Protein 5CYX (pdb70)

Sequence (318 aa):
NSPPSFGVNMTLVTLPEDLPVGAVAFWLVATLTYGISGPNASYFSVNANTGEVKLASPLDFETVPFFKITISTSDGLNIRTAEMQVIVEDRNDNIPVFLNTEFSTSINETLPVGSVVFSVLAEDKDTGTAGLVQYFIEKVIPSTANSNNLFRILEENGSIVLNDTLSYNNKSAFFYQLELKACDSGGILDNKPKTQCSQPVFVSISVIDEPDLDPRFIREFYSASVAEDATLGTSVLTVEAVDSDKGINDIVTYSVSNSTRPGWFDIREDGVIFVNGSLDREQLLLENEEVQIQVTATEKNLNIYGQEAKASMWVTIRVT

Structure (mmCIF, N/CA/C/O backbone):
data_5CYX
#
_entry.id   5CYX
#
_cell.length_a   74.767
_cell.length_b   74.767
_cell.length_c   140.620
_cell.angle_alpha   90.00
_cell.angle_beta   90.00
_cell.angle_gamma   120.00
#
_symmetry.space_group_name_H-M   'P 3 2 1'
#
loop_
_entity.id
_entity.type
_entity.pdbx_description
1 polymer 'Protein Cdhr2'
2 non-polymer 'CALCIUM ION'
3 non-polymer 'CHLORIDE ION'
4 water water
#
loop_
_atom_site.group_PDB
_atom_site.id
_atom_site.type_symbol
_atom_site.label_atom_id
_atom_site.label_alt_id
_atom_site.label_comp_id
_atom_site.label_asym_id
_atom_site.label_entity_id
_atom_site.label_seq_id
_atom_site.pdbx_PDB_ins_code
_atom_site.Cartn_x
_atom_site.Cartn_y
_atom_site.Cartn_z
_atom_site.occupancy
_atom_site.B_iso_or_equiv
_atom_site.auth_seq_id
_atom_site.auth_comp_id
_atom_site.auth_asym_id
_atom_site.auth_atom_id
_atom_site.pdbx_PDB_model_num
ATOM 1 N N . ASN A 1 2 ? -16.962 77.321 343.271 1.00 93.11 1 ASN A N 1
ATOM 2 C CA . ASN A 1 2 ? -17.361 78.510 344.094 1.00 94.63 1 ASN A CA 1
ATOM 3 C C . ASN A 1 2 ? -16.273 78.963 345.094 1.00 90.84 1 ASN A C 1
ATOM 4 O O . ASN A 1 2 ? -16.064 80.166 345.292 1.00 94.23 1 ASN A O 1
ATOM 9 N N . SER A 1 3 ? -15.585 77.989 345.684 1.00 88.17 2 SER A N 1
ATOM 10 C CA . SER A 1 3 ? -14.461 78.208 346.597 1.00 86.24 2 SER A CA 1
ATOM 11 C C . SER A 1 3 ? -13.133 78.482 345.828 1.00 82.20 2 SER A C 1
ATOM 12 O O . SER A 1 3 ? -12.800 77.750 344.886 1.00 79.68 2 SER A O 1
ATOM 15 N N . PRO A 1 4 ? -12.370 79.519 346.229 1.00 76.07 3 PRO A N 1
ATOM 16 C CA . PRO A 1 4 ? -11.241 79.905 345.377 1.00 76.12 3 PRO A CA 1
ATOM 17 C C . PRO A 1 4 ? -10.039 78.958 345.468 1.00 74.63 3 PRO A C 1
ATOM 18 O O . PRO A 1 4 ? -9.821 78.368 346.515 1.00 72.20 3 PRO A O 1
ATOM 22 N N . PRO A 1 5 ? -9.226 78.866 344.392 1.00 73.37 4 PRO A N 1
ATOM 23 C CA . PRO A 1 5 ? -8.036 78.015 344.410 1.00 71.10 4 PRO A CA 1
ATOM 24 C C . PRO A 1 5 ? -7.130 78.337 345.589 1.00 67.74 4 PRO A C 1
ATOM 25 O O . PRO A 1 5 ? -7.067 79.479 346.001 1.00 65.62 4 PRO A O 1
ATOM 29 N N . SER A 1 6 ? -6.418 77.326 346.083 1.00 64.98 5 SER A N 1
ATOM 30 C CA . SER A 1 6 ? -5.619 77.424 347.278 1.00 63.18 5 SER A CA 1
ATOM 31 C C . SER A 1 6 ? -4.161 77.765 346.961 1.00 63.26 5 SER A C 1
ATOM 32 O O . SER A 1 6 ? -3.310 77.729 347.838 1.00 64.86 5 SER A O 1
ATOM 35 N N . PHE A 1 7 ? -3.877 78.091 345.708 1.00 61.56 6 PHE A N 1
ATOM 36 C CA . PHE A 1 7 ? -2.549 78.455 345.265 1.00 60.90 6 PHE A CA 1
ATOM 37 C C . PHE A 1 7 ? -2.735 79.497 344.185 1.00 60.10 6 PHE A C 1
ATOM 38 O O . PHE A 1 7 ? -3.791 79.561 343.551 1.00 59.14 6 PHE A O 1
ATOM 46 N N . GLY A 1 8 ? -1.670 80.233 343.947 1.00 58.76 7 GLY A N 1
ATOM 47 C CA . GLY A 1 8 ? -1.442 80.985 342.709 1.00 58.85 7 GLY A CA 1
ATOM 48 C C . GLY A 1 8 ? -0.218 80.412 341.977 1.00 59.03 7 GLY A C 1
ATOM 49 O O . GLY A 1 8 ? 0.421 79.452 342.430 1.00 61.38 7 GLY A O 1
ATOM 50 N N . VAL A 1 9 ? 0.092 81.016 340.850 1.00 56.33 8 VAL A N 1
ATOM 51 C CA . VAL A 1 9 ? 1.020 80.514 339.885 1.00 56.92 8 VAL A CA 1
ATOM 52 C C . VAL A 1 9 ? 1.942 81.707 339.580 1.00 59.36 8 VAL A C 1
ATOM 53 O O . VAL A 1 9 ? 1.455 82.748 339.266 1.00 56.61 8 VAL A O 1
ATOM 57 N N . ASN A 1 10 ? 3.255 81.536 339.709 1.00 61.32 9 ASN A N 1
ATOM 58 C CA . ASN A 1 10 ? 4.226 82.547 339.363 1.00 63.53 9 ASN A CA 1
ATOM 59 C C . ASN A 1 10 ? 5.062 82.040 338.181 1.00 63.67 9 ASN A C 1
ATOM 60 O O . ASN A 1 10 ? 5.790 81.044 338.297 1.00 61.94 9 ASN A O 1
ATOM 65 N N . MET A 1 11 ? 4.963 82.720 337.050 1.00 64.02 10 MET A N 1
ATOM 66 C CA . MET A 1 11 ? 5.797 82.424 335.883 1.00 65.57 10 MET A CA 1
ATOM 67 C C . MET A 1 11 ? 7.183 82.959 336.150 1.00 65.66 10 MET A C 1
ATOM 68 O O . MET A 1 11 ? 7.351 83.905 336.949 1.00 65.39 10 MET A O 1
ATOM 73 N N . THR A 1 12 ? 8.159 82.399 335.440 1.00 64.06 11 THR A N 1
ATOM 74 C CA . THR A 1 12 ? 9.549 82.909 335.505 1.00 65.06 11 THR A CA 1
ATOM 75 C C . THR A 1 12 ? 9.803 84.115 334.588 1.00 61.79 11 THR A C 1
ATOM 76 O O . THR A 1 12 ? 10.912 84.623 334.530 1.00 59.82 11 THR A O 1
ATOM 80 N N . LEU A 1 13 ? 8.798 84.533 333.826 1.00 60.50 12 LEU A N 1
ATOM 81 C CA . LEU A 1 13 ? 8.961 85.578 332.838 1.00 60.45 12 LEU A CA 1
ATOM 82 C C . LEU A 1 13 ? 7.855 86.588 332.921 1.00 58.15 12 LEU A C 1
ATOM 83 O O . LEU A 1 13 ? 6.808 86.331 333.498 1.00 56.91 12 LEU A O 1
ATOM 88 N N . VAL A 1 14 ? 8.126 87.758 332.352 1.00 57.32 13 VAL A N 1
ATOM 89 C CA . VAL A 1 14 ? 7.119 88.777 332.167 1.00 55.64 13 VAL A CA 1
ATOM 90 C C . VAL A 1 14 ? 7.106 89.240 330.687 1.00 54.06 13 VAL A C 1
ATOM 91 O O . VAL A 1 14 ? 8.169 89.439 330.069 1.00 54.08 13 VAL A O 1
ATOM 95 N N . THR A 1 15 ? 5.921 89.424 330.130 1.00 50.64 14 THR A N 1
ATOM 96 C CA . THR A 1 15 ? 5.758 89.736 328.726 1.00 50.01 14 THR A CA 1
ATOM 97 C C . THR A 1 15 ? 5.268 91.162 328.602 1.00 49.94 14 THR A C 1
ATOM 98 O O . THR A 1 15 ? 4.210 91.475 329.147 1.00 49.99 14 THR A O 1
ATOM 102 N N . LEU A 1 16 ? 6.021 92.024 327.913 1.00 49.07 15 LEU A N 1
ATOM 103 C CA . LEU A 1 16 ? 5.599 93.413 327.663 1.00 48.56 15 LEU A CA 1
ATOM 104 C C . LEU A 1 16 ? 5.432 93.703 326.165 1.00 47.88 15 LEU A C 1
ATOM 105 O O . LEU A 1 16 ? 6.260 93.300 325.387 1.00 49.42 15 LEU A O 1
ATOM 110 N N . PRO A 1 17 ? 4.392 94.436 325.763 1.00 46.90 16 PRO A N 1
ATOM 111 C CA . PRO A 1 17 ? 4.406 94.922 324.388 1.00 46.70 16 PRO A CA 1
ATOM 112 C C . PRO A 1 17 ? 5.477 96.052 324.152 1.00 47.39 16 PRO A C 1
ATOM 113 O O . PRO A 1 17 ? 5.667 96.925 325.017 1.00 46.68 16 PRO A O 1
ATOM 117 N N . GLU A 1 18 ? 6.119 96.003 322.981 1.00 46.86 17 GLU A N 1
ATOM 118 C CA . GLU A 1 18 ? 7.176 96.919 322.609 1.00 46.99 17 GLU A CA 1
ATOM 119 C C . GLU A 1 18 ? 6.697 98.381 322.502 1.00 47.90 17 GLU A C 1
ATOM 120 O O . GLU A 1 18 ? 7.474 99.251 322.589 1.00 48.39 17 GLU A O 1
ATOM 126 N N . ASP A 1 19 ? 5.395 98.624 322.361 1.00 49.29 18 ASP A N 1
ATOM 127 C CA . ASP A 1 19 ? 4.850 100.010 322.363 1.00 49.77 18 ASP A CA 1
ATOM 128 C C . ASP A 1 19 ? 4.495 100.512 323.761 1.00 50.08 18 ASP A C 1
ATOM 129 O O . ASP A 1 19 ? 3.853 101.559 323.875 1.00 51.98 18 ASP A O 1
ATOM 134 N N . LEU A 1 20 ? 4.914 99.804 324.819 1.00 49.92 19 LEU A N 1
ATOM 135 C CA . LEU A 1 20 ? 4.771 100.290 326.187 1.00 50.73 19 LEU A CA 1
ATOM 136 C C . LEU A 1 20 ? 5.562 101.576 326.313 1.00 51.30 19 LEU A C 1
ATOM 137 O O . LEU A 1 20 ? 6.751 101.587 326.043 1.00 52.34 19 LEU A O 1
ATOM 142 N N . PRO A 1 21 ? 4.889 102.673 326.656 1.00 52.01 20 PRO A N 1
ATOM 143 C CA . PRO A 1 21 ? 5.583 103.970 326.746 1.00 52.52 20 PRO A CA 1
ATOM 144 C C . PRO A 1 21 ? 6.511 104.083 327.944 1.00 52.30 20 PRO A C 1
ATOM 145 O O . PRO A 1 21 ? 6.216 103.576 329.039 1.00 51.55 20 PRO A O 1
ATOM 149 N N . VAL A 1 22 ? 7.602 104.789 327.760 1.00 52.28 21 VAL A N 1
ATOM 150 C CA . VAL A 1 22 ? 8.482 105.043 328.862 1.00 53.80 21 VAL A CA 1
ATOM 151 C C . VAL A 1 22 ? 7.714 105.796 329.934 1.00 54.29 21 VAL A C 1
ATOM 152 O O . VAL A 1 22 ? 7.005 106.734 329.633 1.00 56.36 21 VAL A O 1
ATOM 156 N N . GLY A 1 23 ? 7.840 105.372 331.181 1.00 54.84 22 GLY A N 1
ATOM 157 C CA . GLY A 1 23 ? 7.145 106.033 332.285 1.00 54.28 22 GLY A CA 1
ATOM 158 C C . GLY A 1 23 ? 5.814 105.412 332.645 1.00 53.83 22 GLY A C 1
ATOM 159 O O . GLY A 1 23 ? 5.277 105.716 333.696 1.00 52.65 22 GLY A O 1
ATOM 160 N N . ALA A 1 24 ? 5.269 104.533 331.800 1.00 53.83 23 ALA A N 1
ATOM 161 C CA . ALA A 1 24 ? 4.090 103.757 332.191 1.00 53.77 23 ALA A CA 1
ATOM 162 C C . ALA A 1 24 ? 4.522 102.731 333.200 1.00 55.07 23 ALA A C 1
ATOM 163 O O . ALA A 1 24 ? 5.666 102.277 333.175 1.00 55.15 23 ALA A O 1
ATOM 165 N N . VAL A 1 25 ? 3.579 102.287 334.025 1.00 55.28 24 VAL A N 1
ATOM 166 C CA . VAL A 1 25 ? 3.836 101.206 334.960 1.00 55.00 24 VAL A CA 1
ATOM 167 C C . VAL A 1 25 ? 3.907 99.873 334.199 1.00 54.50 24 VAL A C 1
ATOM 168 O O . VAL A 1 25 ? 2.931 99.455 333.578 1.00 55.15 24 VAL A O 1
ATOM 172 N N . ALA A 1 26 ? 5.043 99.182 334.268 1.00 51.96 25 ALA A N 1
ATOM 173 C CA . ALA A 1 26 ? 5.160 97.911 333.606 1.00 50.32 25 ALA A CA 1
ATOM 174 C C . ALA A 1 26 ? 4.532 96.815 334.478 1.00 50.41 25 ALA A C 1
ATOM 175 O O . ALA A 1 26 ? 3.918 95.885 333.965 1.00 51.08 25 ALA A O 1
ATOM 177 N N . PHE A 1 27 ? 4.737 96.925 335.785 1.00 49.61 26 PHE A N 1
ATOM 178 C CA . PHE A 1 27 ? 4.222 95.992 336.742 1.00 49.73 26 PHE A CA 1
ATOM 179 C C . PHE A 1 27 ? 4.614 96.386 338.163 1.00 50.00 26 PHE A C 1
ATOM 180 O O . PHE A 1 27 ? 5.444 97.321 338.372 1.00 47.96 26 PHE A O 1
ATOM 188 N N . TRP A 1 28 ? 4.023 95.649 339.105 1.00 49.88 27 TRP A N 1
ATOM 189 C CA . TRP A 1 28 ? 4.250 95.742 340.541 1.00 52.10 27 TRP A CA 1
ATOM 190 C C . TRP A 1 28 ? 4.923 94.486 341.024 1.00 53.33 27 TRP A C 1
ATOM 191 O O . TRP A 1 28 ? 4.444 93.374 340.720 1.00 53.40 27 TRP A O 1
ATOM 202 N N . LEU A 1 29 ? 5.989 94.647 341.802 1.00 54.68 28 LEU A N 1
ATOM 203 C CA . LEU A 1 29 ? 6.585 93.543 342.539 1.00 55.80 28 LEU A CA 1
ATOM 204 C C . LEU A 1 29 ? 5.888 93.478 343.890 1.00 57.72 28 LEU A C 1
ATOM 205 O O . LEU A 1 29 ? 5.741 94.508 344.549 1.00 56.72 28 LEU A O 1
ATOM 210 N N . VAL A 1 30 ? 5.453 92.271 344.279 1.00 59.61 29 VAL A N 1
ATOM 211 C CA . VAL A 1 30 ? 4.741 92.014 345.528 1.00 63.34 29 VAL A CA 1
ATOM 212 C C . VAL A 1 30 ? 5.377 90.760 346.180 1.00 65.90 29 VAL A C 1
ATOM 213 O O . VAL A 1 30 ? 5.791 89.886 345.464 1.00 64.62 29 VAL A O 1
ATOM 217 N N . ALA A 1 31 ? 5.489 90.691 347.510 1.00 72.06 30 ALA A N 1
ATOM 218 C CA . ALA A 1 31 ? 5.814 89.408 348.247 1.00 79.74 30 ALA A CA 1
ATOM 219 C C . ALA A 1 31 ? 4.480 88.728 348.586 1.00 80.55 30 ALA A C 1
ATOM 220 O O . ALA A 1 31 ? 3.541 89.467 348.734 1.00 81.87 30 ALA A O 1
ATOM 222 N N . THR A 1 32 ? 4.267 87.412 348.774 1.00 90.80 31 THR A N 1
ATOM 223 C CA . THR A 1 32 ? 5.118 86.309 349.294 1.00 90.51 31 THR A CA 1
ATOM 224 C C . THR A 1 32 ? 5.946 86.628 350.546 1.00 90.89 31 THR A C 1
ATOM 225 O O . THR A 1 32 ? 5.443 86.519 351.672 1.00 90.52 31 THR A O 1
ATOM 229 N N . LEU A 1 39 ? 9.287 95.186 353.461 1.00 85.18 38 LEU A N 1
ATOM 230 C CA . LEU A 1 39 ? 10.592 95.068 352.840 1.00 82.46 38 LEU A CA 1
ATOM 231 C C . LEU A 1 39 ? 10.773 95.889 351.549 1.00 80.19 38 LEU A C 1
ATOM 232 O O . LEU A 1 39 ? 9.812 96.428 351.016 1.00 82.19 38 LEU A O 1
ATOM 237 N N . THR A 1 40 ? 12.012 95.983 351.060 1.00 74.89 39 THR A N 1
ATOM 238 C CA . THR A 1 40 ? 12.315 96.772 349.874 1.00 70.26 39 THR A CA 1
ATOM 239 C C . THR A 1 40 ? 12.735 95.941 348.651 1.00 67.28 39 THR A C 1
ATOM 240 O O . THR A 1 40 ? 13.366 94.893 348.779 1.00 65.42 39 THR A O 1
ATOM 244 N N . TYR A 1 41 ? 12.419 96.467 347.473 1.00 65.71 40 TYR A N 1
ATOM 245 C CA . TYR A 1 41 ? 12.675 95.814 346.183 1.00 65.27 40 TYR A CA 1
ATOM 246 C C . TYR A 1 41 ? 13.709 96.568 345.371 1.00 63.20 40 TYR A C 1
ATOM 247 O O . TYR A 1 41 ? 13.831 97.774 345.505 1.00 62.15 40 TYR A O 1
ATOM 256 N N . GLY A 1 42 ? 14.400 95.853 344.489 1.00 61.44 41 GLY A N 1
ATOM 257 C CA . GLY A 1 42 ? 15.316 96.477 343.528 1.00 61.36 41 GLY A CA 1
ATOM 258 C C . GLY A 1 42 ? 15.418 95.680 342.244 1.00 60.85 41 GLY A C 1
ATOM 259 O O . GLY A 1 42 ? 14.986 94.523 342.179 1.00 57.87 41 GLY A O 1
ATOM 260 N N . ILE A 1 43 ? 15.954 96.321 341.215 1.00 61.21 42 ILE A N 1
ATOM 261 C CA . ILE A 1 43 ? 16.283 95.660 339.959 1.00 63.04 42 ILE A CA 1
ATOM 262 C C . ILE A 1 43 ? 17.749 95.950 339.663 1.00 63.74 42 ILE A C 1
ATOM 263 O O . ILE A 1 43 ? 18.183 97.084 339.792 1.00 62.82 42 ILE A O 1
ATOM 268 N N . SER A 1 44 ? 18.503 94.907 339.322 1.00 63.61 43 SER A N 1
ATOM 269 C CA . SER A 1 44 ? 19.956 95.014 339.074 1.00 64.72 43 SER A CA 1
ATOM 270 C C . SER A 1 44 ? 20.376 94.153 337.878 1.00 63.96 43 SER A C 1
ATOM 271 O O . SER A 1 44 ? 19.564 93.391 337.304 1.00 61.67 43 SER A O 1
ATOM 274 N N . GLY A 1 45 ? 21.649 94.294 337.508 1.00 62.74 44 GLY A N 1
ATOM 275 C CA . GLY A 1 45 ? 22.247 93.516 336.418 1.00 61.70 44 GLY A CA 1
ATOM 276 C C . GLY A 1 45 ? 22.351 94.395 335.200 1.00 62.10 44 GLY A C 1
ATOM 277 O O . GLY A 1 45 ? 21.953 95.563 335.241 1.00 61.11 44 GLY A O 1
ATOM 278 N N . PRO A 1 46 ? 22.878 93.847 334.099 1.00 63.24 45 PRO A N 1
ATOM 279 C CA . PRO A 1 46 ? 23.221 94.686 332.941 1.00 64.51 45 PRO A CA 1
ATOM 280 C C . PRO A 1 46 ? 22.021 95.396 332.278 1.00 63.96 45 PRO A C 1
ATOM 281 O O . PRO A 1 46 ? 22.196 96.468 331.708 1.00 62.96 45 PRO A O 1
ATOM 285 N N . ASN A 1 47 ? 20.821 94.820 332.385 1.00 62.00 46 ASN A N 1
ATOM 286 C CA . ASN A 1 47 ? 19.614 95.456 331.848 1.00 60.68 46 ASN A CA 1
ATOM 287 C C . ASN A 1 47 ? 18.788 96.268 332.845 1.00 60.08 46 ASN A C 1
ATOM 288 O O . ASN A 1 47 ? 17.639 96.598 332.559 1.00 59.10 46 ASN A O 1
ATOM 293 N N . ALA A 1 48 ? 19.357 96.598 334.006 1.00 60.94 47 ALA A N 1
ATOM 294 C CA . ALA A 1 48 ? 18.655 97.395 335.038 1.00 61.72 47 ALA A CA 1
ATOM 295 C C . ALA A 1 48 ? 18.051 98.690 334.536 1.00 60.87 47 ALA A C 1
ATOM 296 O O . ALA A 1 48 ? 17.033 99.119 335.063 1.00 64.28 47 ALA A O 1
ATOM 298 N N . SER A 1 49 ? 18.641 99.301 333.522 1.00 58.67 48 SER A N 1
ATOM 299 C CA . SER A 1 49 ? 18.219 100.643 333.084 1.00 58.49 48 SER A CA 1
ATOM 300 C C . SER A 1 49 ? 16.923 100.652 332.278 1.00 57.13 48 SER A C 1
ATOM 301 O O . SER A 1 49 ? 16.393 101.698 331.986 1.00 57.20 48 SER A O 1
ATOM 304 N N . TYR A 1 50 ? 16.416 99.485 331.900 1.00 55.70 49 TYR A N 1
ATOM 305 C CA . TYR A 1 50 ? 15.103 99.405 331.318 1.00 54.39 49 TYR A CA 1
ATOM 306 C C . TYR A 1 50 ? 13.999 99.731 332.309 1.00 53.95 49 TYR A C 1
ATOM 307 O O . TYR A 1 50 ? 12.879 100.052 331.884 1.00 52.49 49 TYR A O 1
ATOM 316 N N . PHE A 1 51 ? 14.271 99.606 333.609 1.00 53.94 50 PHE A N 1
ATOM 317 C CA . PHE A 1 51 ? 13.246 99.862 334.612 1.00 53.25 50 PHE A CA 1
ATOM 318 C C . PHE A 1 51 ? 13.669 100.809 335.707 1.00 55.42 50 PHE A C 1
ATOM 319 O O . PHE A 1 51 ? 14.848 101.008 335.946 1.00 55.16 50 PHE A O 1
ATOM 327 N N . SER A 1 52 ? 12.662 101.408 336.327 1.00 56.23 51 SER A N 1
ATOM 328 C CA . SER A 1 52 ? 12.802 102.293 337.460 1.00 57.67 51 SER A CA 1
ATOM 329 C C . SER A 1 52 ? 11.891 101.714 338.518 1.00 58.06 51 SER A C 1
ATOM 330 O O . SER A 1 52 ? 10.686 101.633 338.297 1.00 56.25 51 SER A O 1
ATOM 333 N N . VAL A 1 53 ? 12.454 101.308 339.651 1.00 60.03 52 VAL A N 1
ATOM 334 C CA . VAL A 1 53 ? 11.674 100.635 340.725 1.00 61.43 52 VAL A CA 1
ATOM 335 C C . VAL A 1 53 ? 11.444 101.561 341.922 1.00 62.23 52 VAL A C 1
ATOM 336 O O . VAL A 1 53 ? 12.360 102.236 342.382 1.00 60.77 52 VAL A O 1
ATOM 340 N N . ASN A 1 54 ? 10.227 101.589 342.440 1.00 62.30 53 ASN A N 1
ATOM 341 C CA . ASN A 1 54 ? 10.002 102.227 343.725 1.00 63.42 53 ASN A CA 1
ATOM 342 C C . ASN A 1 54 ? 10.317 101.173 344.812 1.00 63.97 53 ASN A C 1
ATOM 343 O O . ASN A 1 54 ? 9.623 100.145 344.951 1.00 63.61 53 ASN A O 1
ATOM 348 N N . ALA A 1 55 ? 11.374 101.442 345.572 1.00 64.64 54 ALA A N 1
ATOM 349 C CA . ALA A 1 55 ? 11.945 100.459 346.489 1.00 65.00 54 ALA A CA 1
ATOM 350 C C . ALA A 1 55 ? 10.986 100.068 347.588 1.00 65.52 54 ALA A C 1
ATOM 351 O O . ALA A 1 55 ? 11.042 98.955 348.058 1.00 66.77 54 ALA A O 1
ATOM 353 N N . ASN A 1 56 ? 10.070 100.962 347.945 1.00 65.81 55 ASN A N 1
ATOM 354 C CA . ASN A 1 56 ? 9.148 100.733 349.039 1.00 65.98 55 ASN A CA 1
ATOM 355 C C . ASN A 1 56 ? 7.836 100.129 348.588 1.00 65.04 55 ASN A C 1
ATOM 356 O O . ASN A 1 56 ? 7.336 99.227 349.244 1.00 64.49 55 ASN A O 1
ATOM 361 N N . THR A 1 57 ? 7.292 100.614 347.474 1.00 63.01 56 THR A N 1
ATOM 362 C CA . THR A 1 57 ? 5.972 100.210 347.051 1.00 61.86 56 THR A CA 1
ATOM 363 C C . THR A 1 57 ? 5.965 99.067 346.052 1.00 59.43 56 THR A C 1
ATOM 364 O O . THR A 1 57 ? 4.922 98.457 345.858 1.00 59.84 56 THR A O 1
ATOM 368 N N . GLY A 1 58 ? 7.083 98.825 345.380 1.00 58.53 57 GLY A N 1
ATOM 369 C CA . GLY A 1 58 ? 7.192 97.760 344.370 1.00 57.38 57 GLY A CA 1
ATOM 370 C C . GLY A 1 58 ? 6.773 98.178 342.965 1.00 55.92 57 GLY A C 1
ATOM 371 O O . GLY A 1 58 ? 6.825 97.373 342.025 1.00 54.15 57 GLY A O 1
ATOM 372 N N . GLU A 1 59 ? 6.347 99.430 342.824 1.00 54.98 58 GLU A N 1
ATOM 373 C CA . GLU A 1 59 ? 5.960 99.988 341.540 1.00 55.15 58 GLU A CA 1
ATOM 374 C C . GLU A 1 59 ? 7.163 99.971 340.588 1.00 53.00 58 GLU A C 1
ATOM 375 O O . GLU A 1 59 ? 8.200 100.539 340.899 1.00 52.69 58 GLU A O 1
ATOM 381 N N . VAL A 1 60 ? 7.009 99.333 339.434 1.00 51.11 59 VAL A N 1
ATOM 382 C CA . 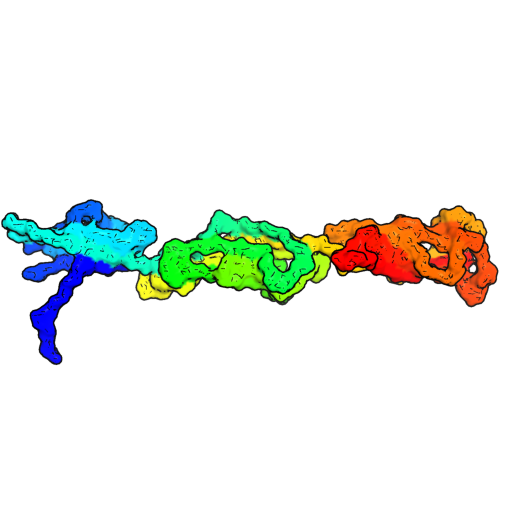VAL A 1 60 ? 8.039 99.311 338.412 1.00 50.74 59 VAL A CA 1
ATOM 383 C C . VAL A 1 60 ? 7.561 99.943 337.138 1.00 50.22 59 VAL A C 1
ATOM 384 O O . VAL A 1 60 ? 6.691 99.406 336.465 1.00 51.41 59 VAL A O 1
ATOM 388 N N . LYS A 1 61 ? 8.175 101.065 336.802 1.00 49.67 60 LYS A N 1
ATOM 389 C CA . LYS A 1 61 ? 7.945 101.764 335.542 1.00 49.68 60 LYS A CA 1
ATOM 390 C C . LYS A 1 61 ? 8.995 101.432 334.501 1.00 48.52 60 LYS A C 1
ATOM 391 O O . LYS A 1 61 ? 10.155 101.164 334.851 1.00 47.87 60 LYS A O 1
ATOM 397 N N . LEU A 1 62 ? 8.587 101.499 333.237 1.00 47.09 61 LEU A N 1
ATOM 398 C CA . L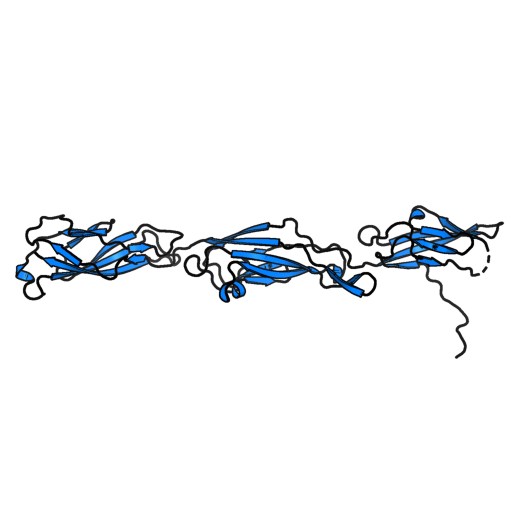EU A 1 62 ? 9.483 101.286 332.148 1.00 47.92 61 LEU A CA 1
ATOM 399 C C . LEU A 1 62 ? 10.378 102.542 332.066 1.00 48.56 61 LEU A C 1
ATOM 400 O O . LEU A 1 62 ? 9.849 103.635 332.041 1.00 49.43 61 LEU A O 1
ATOM 405 N N . ALA A 1 63 ? 11.697 102.389 332.027 1.00 49.38 62 ALA A N 1
ATOM 406 C CA . ALA A 1 63 ? 12.608 103.611 332.056 1.00 51.51 62 ALA A CA 1
ATOM 407 C C . ALA A 1 63 ? 13.387 103.863 330.765 1.00 53.03 62 ALA A C 1
ATOM 408 O O . ALA A 1 63 ? 14.147 104.839 330.649 1.00 53.52 62 ALA A O 1
ATOM 410 N N . SER A 1 64 ? 13.268 102.937 329.812 1.00 53.98 63 SER A N 1
ATOM 411 C CA . SER A 1 64 ? 13.909 103.103 328.535 1.00 54.11 63 SER A CA 1
ATOM 412 C C . SER A 1 64 ? 13.070 102.350 327.523 1.00 53.63 63 SER A C 1
ATOM 413 O O . SER A 1 64 ? 12.482 101.369 327.881 1.00 54.69 63 SER A O 1
ATOM 416 N N . PRO A 1 65 ? 13.012 102.828 326.262 1.00 53.69 64 PRO A N 1
ATOM 417 C CA . PRO A 1 65 ? 12.115 102.241 325.269 1.00 51.76 64 PRO A CA 1
ATOM 418 C C . PRO A 1 65 ? 12.457 100.786 324.912 1.00 51.46 64 PRO A C 1
ATOM 419 O O . PRO A 1 65 ? 13.608 100.438 324.798 1.00 49.79 64 PRO A O 1
ATOM 423 N N . LEU A 1 66 ? 11.417 99.970 324.794 1.00 49.05 65 LEU A N 1
ATOM 424 C CA . LEU A 1 66 ? 11.481 98.619 324.349 1.00 49.18 65 LEU A CA 1
ATOM 425 C C . LEU A 1 66 ? 11.442 98.618 322.844 1.00 49.60 65 LEU A C 1
ATOM 426 O O . LEU A 1 66 ? 10.805 99.491 322.247 1.00 49.87 65 LEU A O 1
ATOM 431 N N . ASP A 1 67 ? 12.058 97.614 322.226 1.00 48.92 66 ASP A N 1
ATOM 432 C CA . ASP A 1 67 ? 12.134 97.556 320.777 1.00 49.46 66 ASP A CA 1
ATOM 433 C C . ASP A 1 67 ? 12.392 96.128 320.355 1.00 49.00 66 ASP A C 1
ATOM 434 O O . ASP A 1 67 ? 13.508 95.621 320.461 1.00 48.66 66 ASP A O 1
ATOM 439 N N . PHE A 1 68 ? 11.335 95.474 319.901 1.00 49.73 67 PHE A N 1
ATOM 440 C CA . PHE A 1 68 ? 11.396 94.109 319.488 1.00 49.33 67 PHE A CA 1
ATOM 441 C C . PHE A 1 68 ? 12.422 93.900 318.393 1.00 49.80 67 PHE A C 1
ATOM 442 O O . PHE A 1 68 ? 13.122 92.895 318.393 1.00 49.62 67 PHE A O 1
ATOM 450 N N . GLU A 1 69 ? 12.512 94.856 317.473 1.00 50.24 68 GLU A N 1
ATOM 451 C CA . GLU A 1 69 ? 13.413 94.718 316.331 1.00 52.10 68 GLU A CA 1
ATOM 452 C C . GLU A 1 69 ? 14.905 94.597 316.717 1.00 53.40 68 GLU A C 1
ATOM 453 O O . GLU A 1 69 ? 15.666 93.958 315.971 1.00 54.53 68 GLU A O 1
ATOM 459 N N . THR A 1 70 ? 15.307 95.148 317.866 1.00 54.10 69 THR A N 1
ATOM 460 C CA . THR A 1 70 ? 16.712 95.019 318.355 1.00 56.16 69 THR A CA 1
ATOM 461 C C . THR A 1 70 ? 16.888 94.108 319.573 1.00 55.85 69 THR A C 1
ATOM 462 O O . THR A 1 70 ? 17.840 93.343 319.609 1.00 56.83 69 THR A O 1
ATOM 466 N N . VAL A 1 71 ? 16.012 94.206 320.573 1.00 53.83 70 VAL A N 1
ATOM 467 C CA . VAL A 1 71 ? 16.139 93.401 321.783 1.00 52.54 70 VAL A CA 1
ATOM 468 C C . VAL A 1 71 ? 14.801 92.686 322.062 1.00 52.02 70 VAL A C 1
ATOM 469 O O . VAL A 1 71 ? 13.947 93.166 322.805 1.00 51.20 70 VAL A O 1
ATOM 473 N N . PRO A 1 72 ? 14.618 91.529 321.438 1.00 51.26 71 PRO A N 1
ATOM 474 C CA . PRO A 1 72 ? 13.383 90.767 321.565 1.00 50.74 71 PRO A CA 1
ATOM 475 C C . PRO A 1 72 ? 13.088 90.161 322.964 1.00 50.16 71 PRO A C 1
ATOM 476 O O . PRO A 1 72 ? 11.898 89.955 323.313 1.00 47.94 71 PRO A O 1
ATOM 480 N N . PHE A 1 73 ? 14.145 89.886 323.731 1.00 49.99 72 PHE A N 1
ATOM 481 C CA . PHE A 1 73 ? 14.032 89.412 325.102 1.00 50.92 72 PHE A CA 1
ATOM 482 C C . PHE A 1 73 ? 15.277 89.805 325.853 1.00 51.31 72 PHE A C 1
ATOM 483 O O . PHE A 1 73 ? 16.301 90.083 325.241 1.00 52.17 72 PHE A O 1
ATOM 491 N N . PHE A 1 74 ? 15.203 89.853 327.171 1.00 50.85 73 PHE A N 1
ATOM 492 C CA . PHE A 1 74 ? 16.389 90.063 327.994 1.00 51.55 73 PHE A CA 1
ATOM 493 C C . PHE A 1 74 ? 16.088 89.670 329.439 1.00 52.19 73 PHE A C 1
ATOM 494 O O . PHE A 1 74 ? 14.933 89.534 329.805 1.00 53.30 73 PHE A O 1
ATOM 502 N N . LYS A 1 75 ? 17.124 89.435 330.229 1.00 53.18 74 LYS A N 1
ATOM 503 C CA . LYS A 1 75 ? 17.003 89.082 331.654 1.00 54.73 74 LYS A CA 1
ATOM 504 C C . LYS A 1 75 ? 17.183 90.281 332.591 1.00 53.44 74 LYS A C 1
ATOM 505 O O . LYS A 1 75 ? 18.004 91.198 332.337 1.00 49.74 74 LYS A O 1
ATOM 511 N N . ILE A 1 76 ? 16.509 90.196 333.727 1.00 52.59 75 ILE A N 1
ATOM 512 C CA . ILE A 1 76 ? 16.742 91.136 334.815 1.00 54.79 75 ILE A CA 1
ATOM 513 C C . ILE A 1 76 ? 16.930 90.371 336.109 1.00 55.46 75 ILE A C 1
ATOM 514 O O . ILE A 1 76 ? 16.498 89.253 336.229 1.00 56.64 75 ILE A O 1
ATOM 519 N N . THR A 1 77 ? 17.588 90.993 337.065 1.00 56.70 76 THR A N 1
ATOM 520 C CA . THR A 1 77 ? 17.683 90.455 338.406 1.00 58.42 76 THR A CA 1
ATOM 521 C C . THR A 1 77 ? 16.809 91.337 339.319 1.00 59.01 76 THR A C 1
ATOM 522 O O . THR A 1 77 ? 16.997 92.567 339.393 1.00 59.82 76 THR A O 1
ATOM 526 N N . ILE A 1 78 ? 15.865 90.700 339.981 1.00 58.42 77 ILE A N 1
ATOM 527 C CA . ILE A 1 78 ? 15.043 91.317 340.981 1.00 62.13 77 ILE A CA 1
ATOM 528 C C . ILE A 1 78 ? 15.534 90.899 342.362 1.00 63.02 77 ILE A C 1
ATOM 529 O O . ILE A 1 78 ? 15.873 89.739 342.587 1.00 63.22 77 ILE A O 1
ATOM 534 N N . SER A 1 79 ? 15.507 91.844 343.292 1.00 63.02 78 SER A N 1
ATOM 535 C CA . SER A 1 79 ? 15.980 91.636 344.654 1.00 63.70 78 SER A CA 1
ATOM 536 C C . SER A 1 79 ? 14.946 92.114 345.661 1.00 63.04 78 SER A C 1
ATOM 537 O O . SER A 1 79 ? 14.225 93.086 345.411 1.00 63.52 78 SER A O 1
ATOM 540 N 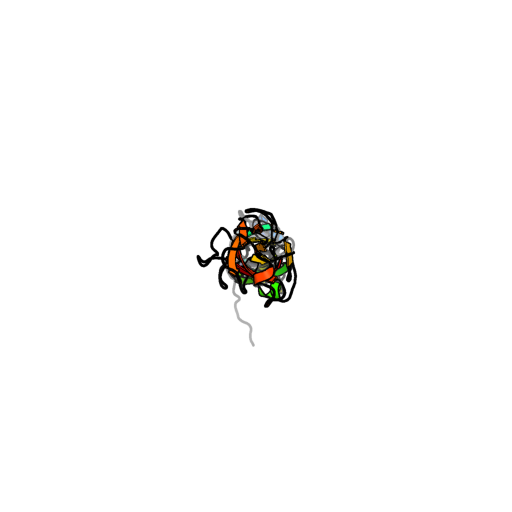N . THR A 1 80 ? 14.849 91.406 346.778 1.00 62.20 79 THR A N 1
ATOM 541 C CA . THR A 1 80 ? 14.053 91.832 347.935 1.00 62.37 79 THR A CA 1
ATOM 542 C C . THR A 1 80 ? 14.977 91.801 349.131 1.00 63.10 79 THR A C 1
ATOM 543 O O . THR A 1 80 ? 15.828 90.913 349.231 1.00 63.50 79 THR A O 1
ATOM 547 N N . SER A 1 81 ? 14.785 92.744 350.040 1.00 64.91 80 SER A N 1
ATOM 548 C CA . SER A 1 81 ? 15.585 92.845 351.247 1.00 66.09 80 SER A CA 1
ATOM 549 C C . SER A 1 81 ? 14.688 93.125 352.448 1.00 68.49 80 SER A C 1
ATOM 550 O O . SER A 1 81 ? 13.790 93.959 352.384 1.00 64.32 80 SER A O 1
ATOM 553 N N . ASP A 1 82 ? 14.987 92.430 353.544 1.00 73.99 81 ASP A N 1
ATOM 554 C CA . ASP A 1 82 ? 14.343 92.631 354.851 1.00 77.81 81 ASP A CA 1
ATOM 555 C C . ASP A 1 82 ? 15.244 93.405 355.823 1.00 79.53 81 ASP A C 1
ATOM 556 O O . ASP A 1 82 ? 14.957 93.426 357.016 1.00 82.04 81 ASP A O 1
ATOM 561 N N . GLY A 1 83 ? 16.335 94.008 355.332 1.00 80.17 82 GLY A N 1
ATOM 562 C CA . GLY A 1 83 ? 17.358 94.616 356.190 1.00 81.50 82 GLY A CA 1
ATOM 563 C C . GLY A 1 83 ? 18.534 93.686 356.472 1.00 83.82 82 GLY A C 1
ATOM 564 O O . GLY A 1 83 ? 19.684 94.094 356.418 1.00 84.94 82 GLY A O 1
ATOM 565 N N . LEU A 1 84 ? 18.235 92.419 356.733 1.00 87.16 83 LEU A N 1
ATOM 566 C CA . LEU A 1 84 ? 19.209 91.441 357.199 1.00 88.23 83 LEU A CA 1
ATOM 567 C C . LEU A 1 84 ? 19.842 90.729 355.990 1.00 86.81 83 LEU A C 1
ATOM 568 O O . LEU A 1 84 ? 21.065 90.727 355.842 1.00 85.47 83 LEU A O 1
ATOM 573 N N . ASN A 1 85 ? 18.993 90.161 355.123 1.00 84.90 84 ASN A N 1
ATOM 574 C CA . ASN A 1 85 ? 19.416 89.438 353.902 1.00 84.17 84 ASN A CA 1
ATOM 575 C C . ASN A 1 85 ? 18.710 89.901 352.621 1.00 81.08 84 ASN A C 1
ATOM 576 O O . ASN A 1 85 ? 17.526 90.257 352.651 1.00 80.42 84 ASN A O 1
ATOM 581 N N . ILE A 1 86 ? 19.451 89.881 351.511 1.00 78.76 85 ILE A N 1
ATOM 582 C CA . ILE A 1 86 ? 18.916 90.168 350.183 1.00 76.93 85 ILE A CA 1
ATOM 583 C C . ILE A 1 86 ? 18.766 88.853 349.413 1.00 77.13 85 ILE A C 1
ATOM 584 O O . ILE A 1 86 ? 19.740 88.155 349.172 1.00 75.11 85 ILE A O 1
ATOM 589 N N . ARG A 1 87 ? 17.534 88.531 349.034 1.00 78.82 86 ARG A N 1
ATOM 590 C CA . ARG A 1 87 ? 17.256 87.398 348.164 1.00 80.68 86 ARG A CA 1
ATOM 591 C C . ARG A 1 87 ? 16.992 87.908 346.753 1.00 79.32 86 ARG A C 1
ATOM 592 O O . ARG A 1 87 ? 16.252 88.869 346.569 1.00 80.26 86 ARG A O 1
ATOM 600 N N . THR A 1 88 ? 17.622 87.275 345.768 1.00 78.07 87 THR A N 1
ATOM 601 C CA . THR A 1 88 ? 17.442 87.621 344.361 1.00 75.98 87 THR A CA 1
ATOM 602 C C . THR A 1 88 ? 16.894 86.444 343.542 1.00 73.70 87 THR A C 1
ATOM 603 O O . THR A 1 88 ? 17.108 85.282 343.882 1.00 72.66 87 THR A O 1
ATOM 607 N N . ALA A 1 89 ? 16.191 86.770 342.463 1.00 69.86 88 ALA A N 1
ATOM 608 C CA . ALA A 1 89 ? 15.890 85.821 341.404 1.00 67.29 88 ALA A CA 1
ATOM 609 C C . ALA A 1 89 ? 15.998 86.521 340.046 1.00 65.35 88 ALA A C 1
ATOM 610 O O . ALA A 1 89 ? 15.796 87.743 339.930 1.00 62.64 88 ALA A O 1
ATOM 612 N N . GLU A 1 90 ? 16.341 85.750 339.026 1.00 64.68 89 GLU A N 1
ATOM 613 C CA . GLU A 1 90 ? 16.294 86.235 337.654 1.00 66.24 89 GLU A CA 1
ATOM 614 C C . GLU A 1 90 ? 14.892 86.090 337.093 1.00 64.46 89 GLU A C 1
ATOM 615 O O . GLU A 1 90 ? 14.146 85.197 337.477 1.00 60.97 89 GLU A O 1
ATOM 621 N N . MET A 1 91 ? 14.548 87.017 336.211 1.00 64.00 90 MET A N 1
ATOM 622 C CA . MET A 1 91 ? 13.248 87.083 335.564 1.00 62.63 90 MET A CA 1
ATOM 623 C C . MET A 1 91 ? 13.561 87.365 334.127 1.00 59.84 90 MET A C 1
ATOM 624 O O . MET A 1 91 ? 14.425 88.200 333.818 1.00 59.05 90 MET A O 1
ATOM 629 N N . GLN A 1 92 ? 12.885 86.686 333.236 1.00 56.53 91 GLN A N 1
ATOM 630 C CA . GLN A 1 92 ? 12.991 87.007 331.840 1.00 57.17 91 GLN A CA 1
ATOM 631 C C . GLN A 1 92 ? 11.876 87.975 331.363 1.00 54.43 91 GLN A C 1
ATOM 632 O O . GLN A 1 92 ? 10.721 87.831 331.739 1.00 53.12 91 GLN A O 1
ATOM 638 N N . VAL A 1 93 ? 12.268 88.921 330.507 1.00 52.49 92 VAL A N 1
ATOM 639 C CA . VAL A 1 93 ? 11.357 89.824 329.836 1.00 51.63 92 VAL A CA 1
ATOM 640 C C . VAL A 1 93 ? 11.223 89.404 328.360 1.00 51.45 92 VAL A C 1
ATOM 641 O O . VAL A 1 93 ? 12.197 89.446 327.631 1.00 49.50 92 VAL A O 1
ATOM 645 N N . ILE A 1 94 ? 10.030 88.915 327.962 1.00 51.26 93 ILE A N 1
ATOM 646 C CA . ILE A 1 94 ? 9.695 88.726 326.567 1.00 51.72 93 ILE A CA 1
ATOM 647 C C . ILE A 1 94 ? 9.119 90.060 326.052 1.00 51.52 93 ILE A C 1
ATOM 648 O O . ILE A 1 94 ? 8.136 90.571 326.604 1.00 52.15 93 ILE A O 1
ATOM 653 N N . VAL A 1 95 ? 9.732 90.641 325.024 1.00 50.87 94 VAL A N 1
ATOM 654 C CA . VAL A 1 95 ? 9.186 91.817 324.341 1.00 51.38 94 VAL A CA 1
ATOM 655 C C . VAL A 1 95 ? 8.348 91.340 323.169 1.00 52.14 94 VAL A C 1
ATOM 656 O O . VAL A 1 95 ? 8.831 90.590 322.336 1.00 53.06 94 VAL A O 1
ATOM 660 N N . GLU A 1 96 ? 7.072 91.710 323.127 1.00 52.34 95 GLU A N 1
ATOM 661 C CA . GLU A 1 96 ? 6.205 91.355 322.003 1.00 51.65 95 GLU A CA 1
ATOM 662 C C . GLU A 1 96 ? 6.254 92.375 320.857 1.00 49.74 95 GLU A C 1
ATOM 663 O O . GLU A 1 96 ? 6.185 93.616 321.069 1.00 49.47 95 GLU A O 1
ATOM 669 N N . ASP A 1 97 ? 6.278 91.836 319.648 1.00 47.60 96 ASP A N 1
ATOM 670 C CA . ASP A 1 97 ? 6.287 92.616 318.434 1.00 47.47 96 ASP A CA 1
ATOM 671 C C . ASP A 1 97 ? 4.966 93.390 318.313 1.00 46.05 96 ASP A C 1
ATOM 672 O O . ASP A 1 97 ? 3.875 92.841 318.623 1.00 42.89 96 ASP A O 1
ATOM 677 N N . ARG A 1 98 ? 5.079 94.659 317.906 1.00 45.08 97 ARG A N 1
ATOM 678 C CA . ARG A 1 98 ? 3.863 95.440 317.481 1.00 45.68 97 ARG A CA 1
ATOM 679 C C . ARG A 1 98 ? 4.148 96.105 316.108 1.00 44.81 97 ARG A C 1
ATOM 680 O O . ARG A 1 98 ? 5.351 96.246 315.675 1.00 42.92 97 ARG A O 1
ATOM 688 N N . ASN A 1 99 ? 3.087 96.463 315.390 1.00 42.78 98 ASN A N 1
ATOM 689 C CA . ASN A 1 99 ? 3.246 97.023 314.066 1.00 43.35 98 ASN A CA 1
ATOM 690 C C . ASN A 1 99 ? 3.658 98.512 314.102 1.00 44.75 98 ASN A C 1
ATOM 691 O O . ASN A 1 99 ? 2.818 99.411 313.837 1.00 45.14 98 ASN A O 1
ATOM 696 N N . ASP A 1 100 ? 4.938 98.745 314.418 1.00 45.06 99 ASP A N 1
ATOM 697 C CA . ASP A 1 100 ? 5.516 100.097 314.446 1.00 46.51 99 ASP A CA 1
ATOM 698 C C . ASP A 1 100 ? 6.476 100.306 313.287 1.00 47.18 99 ASP A C 1
ATOM 699 O O . ASP A 1 100 ? 7.126 101.322 313.264 1.00 46.20 99 ASP A O 1
ATOM 704 N N . ASN A 1 101 ? 6.648 99.350 312.353 1.00 49.52 100 ASN A N 1
ATOM 705 C CA . ASN A 1 101 ? 7.478 99.704 311.172 1.00 49.97 100 ASN A CA 1
ATOM 706 C C . ASN A 1 101 ? 6.661 99.758 309.892 1.00 49.04 100 ASN A C 1
ATOM 707 O O . ASN A 1 101 ? 5.621 99.091 309.813 1.00 45.26 100 ASN A O 1
ATOM 712 N N . ILE A 1 102 ? 7.111 100.617 308.951 1.00 49.10 101 ILE A N 1
ATOM 713 C CA . ILE A 1 102 ? 6.523 100.700 307.605 1.00 49.87 101 ILE A CA 1
ATOM 714 C C . ILE A 1 102 ? 7.327 99.953 306.508 1.00 49.96 101 ILE A C 1
ATOM 715 O O . ILE A 1 102 ? 8.556 99.748 306.638 1.00 51.71 101 ILE A O 1
ATOM 720 N N . PRO A 1 103 ? 6.644 99.586 305.411 1.00 48.95 102 PRO A N 1
ATOM 721 C CA . PRO A 1 103 ? 7.315 99.068 304.249 1.00 48.90 102 PRO A CA 1
ATOM 722 C C . PRO A 1 103 ? 8.164 100.149 303.616 1.00 50.61 102 PRO A C 1
ATOM 723 O O . PRO A 1 103 ? 7.668 101.245 303.389 1.00 49.48 102 PRO A O 1
ATOM 727 N N . VAL A 1 104 ? 9.414 99.824 303.326 1.00 51.42 103 VAL A N 1
ATOM 728 C CA . VAL A 1 104 ? 10.362 100.784 302.761 1.00 53.36 103 VAL A CA 1
ATOM 729 C C . VAL A 1 104 ? 10.968 100.201 301.466 1.00 53.84 103 VAL A C 1
ATOM 730 O O . VAL A 1 104 ? 11.266 98.988 301.382 1.00 52.25 103 VAL A O 1
ATOM 734 N N . PHE A 1 105 ? 11.079 101.069 300.467 1.00 54.87 104 PHE A N 1
ATOM 735 C CA . PHE A 1 105 ? 11.726 100.816 299.186 1.00 57.12 104 PHE A CA 1
ATOM 736 C C . PHE A 1 105 ? 13.033 101.584 299.256 1.00 61.35 104 PHE A C 1
ATOM 737 O O . PHE A 1 105 ? 13.055 102.623 299.899 1.00 64.77 104 PHE A O 1
ATOM 745 N N . LEU A 1 106 ? 14.064 101.143 298.536 1.00 64.26 105 LEU A N 1
ATOM 746 C CA . LEU A 1 106 ? 15.382 101.827 298.479 1.00 68.80 105 LEU A CA 1
ATOM 747 C C . LEU A 1 106 ? 15.451 103.167 297.677 1.00 68.45 105 LEU A C 1
ATOM 748 O O . LEU A 1 106 ? 16.280 104.008 297.992 1.00 68.62 105 LEU A O 1
ATOM 753 N N . ASN A 1 107 ? 14.624 103.318 296.629 1.00 66.81 106 ASN A N 1
ATOM 754 C CA . ASN A 1 107 ? 14.418 104.603 295.930 1.00 67.26 106 ASN A CA 1
ATOM 755 C C . ASN A 1 107 ? 12.931 104.914 295.841 1.00 65.14 106 ASN A C 1
ATOM 756 O O . ASN A 1 107 ? 12.092 104.025 296.036 1.00 62.39 106 ASN A O 1
ATOM 761 N N . THR A 1 108 ? 12.626 106.173 295.526 1.00 63.87 107 THR A N 1
ATOM 762 C CA . THR A 1 108 ? 11.251 106.635 295.291 1.00 63.98 107 THR A CA 1
ATOM 763 C C . THR A 1 108 ? 10.845 106.741 293.805 1.00 63.05 107 THR A C 1
ATOM 764 O O . THR A 1 108 ? 9.651 106.915 293.502 1.00 61.59 107 THR A O 1
ATOM 768 N N . GLU A 1 109 ? 11.824 106.725 292.890 1.00 62.74 108 GLU A N 1
ATOM 769 C CA . GLU A 1 109 ? 11.521 106.684 291.463 1.00 63.16 108 GLU A CA 1
ATOM 770 C C . GLU A 1 109 ? 12.376 105.685 290.698 1.00 60.86 108 GLU A C 1
ATOM 771 O O . GLU A 1 109 ? 13.587 105.557 290.930 1.00 62.91 108 GLU A O 1
ATOM 777 N N . PHE A 1 110 ? 11.725 105.065 289.718 1.00 56.30 109 PHE A N 1
ATOM 778 C CA . PHE A 1 110 ? 12.298 104.031 288.883 1.00 54.95 109 PHE A CA 1
ATOM 779 C C . PHE A 1 110 ? 11.907 104.371 287.479 1.00 53.60 109 PHE A C 1
ATOM 780 O O . PHE A 1 110 ? 10.876 105.021 287.273 1.00 51.93 109 PHE A O 1
ATOM 788 N N . SER A 1 111 ? 12.672 103.879 286.518 1.00 52.90 110 SER A N 1
ATOM 789 C CA . SER A 1 111 ? 12.319 103.996 285.117 1.00 53.61 110 SER A CA 1
ATOM 790 C C . SER A 1 111 ? 12.724 102.734 284.338 1.00 53.28 110 SER A C 1
ATOM 791 O O . SER A 1 111 ? 13.668 102.037 284.712 1.00 54.11 110 SER A O 1
ATOM 794 N N . THR A 1 112 ? 12.012 102.438 283.258 1.00 50.85 111 THR A N 1
ATOM 795 C CA . THR A 1 112 ? 12.374 101.333 282.415 1.00 50.46 111 THR A CA 1
ATOM 796 C C . THR A 1 112 ? 11.788 101.552 281.017 1.00 50.46 111 THR A C 1
ATOM 797 O O . THR A 1 112 ? 10.878 102.395 280.825 1.00 49.99 111 THR A O 1
ATOM 801 N N . SER A 1 113 ? 12.290 100.790 280.053 1.00 50.57 112 SER A N 1
ATOM 802 C CA . SER A 1 113 ? 11.753 100.794 278.703 1.00 51.62 112 SER A CA 1
ATOM 803 C C . SER A 1 113 ? 11.200 99.418 278.333 1.00 51.47 112 SER A C 1
ATOM 804 O O . SER A 1 113 ? 11.823 98.399 278.652 1.00 51.81 112 SER A O 1
ATOM 807 N N . ILE A 1 114 ? 10.090 99.401 277.608 1.00 49.83 113 ILE A N 1
ATOM 808 C CA . ILE A 1 114 ? 9.579 98.151 277.060 1.00 49.71 113 ILE A CA 1
ATOM 809 C C . ILE A 1 114 ? 9.138 98.300 275.619 1.00 48.96 113 ILE A C 1
ATOM 810 O O . ILE A 1 114 ? 8.668 99.375 275.202 1.00 49.20 113 ILE A O 1
ATOM 815 N N . ASN A 1 115 ? 9.321 97.223 274.864 1.00 47.63 114 ASN A N 1
ATOM 816 C CA . ASN A 1 115 ? 8.861 97.144 273.499 1.00 47.47 114 ASN A CA 1
ATOM 817 C C . ASN A 1 115 ? 7.354 97.137 273.487 1.00 45.97 114 ASN A C 1
ATOM 818 O O . ASN A 1 115 ? 6.743 96.455 274.319 1.00 44.90 114 ASN A O 1
ATOM 823 N N . GLU A 1 116 ? 6.765 97.794 272.498 1.00 45.39 115 GLU A N 1
ATOM 824 C CA . GLU A 1 116 ? 5.286 97.839 272.440 1.00 45.12 115 GLU A CA 1
ATOM 825 C C . GLU A 1 116 ? 4.712 96.439 272.149 1.00 45.37 115 GLU A C 1
ATOM 826 O O . GLU A 1 116 ? 3.570 96.215 272.524 1.00 45.83 115 GLU A O 1
ATOM 832 N N . THR A 1 117 ? 5.467 95.537 271.498 1.00 45.18 116 THR A N 1
ATOM 833 C CA . THR A 1 117 ? 4.975 94.125 271.266 1.00 46.11 116 THR A CA 1
ATOM 834 C C . THR A 1 117 ? 5.104 93.205 272.480 1.00 45.67 116 THR A C 1
ATOM 835 O O . THR A 1 117 ? 4.769 92.052 272.374 1.00 46.29 116 THR A O 1
ATOM 839 N N . LEU A 1 118 ? 5.621 93.692 273.615 1.00 45.30 117 LEU A N 1
ATOM 840 C CA . LEU A 1 118 ? 5.671 92.899 274.841 1.00 45.01 117 LEU A CA 1
ATOM 841 C C . LEU A 1 118 ? 4.353 92.098 275.053 1.00 44.30 117 LEU A C 1
ATOM 842 O O . LEU A 1 118 ? 3.252 92.691 275.086 1.00 43.24 117 LEU A O 1
ATOM 847 N N . PRO A 1 119 ? 4.460 90.768 275.192 1.00 44.11 118 PRO A N 1
ATOM 848 C CA . PRO A 1 119 ? 3.199 90.021 275.338 1.00 43.58 118 PRO A CA 1
ATOM 849 C C . PRO A 1 119 ? 2.478 90.213 276.684 1.00 42.85 118 PRO A C 1
ATOM 850 O O . PRO A 1 119 ? 3.091 90.462 277.735 1.00 41.98 118 PRO A O 1
ATOM 854 N N . VAL A 1 120 ? 1.153 90.107 276.631 1.00 42.32 119 VAL A N 1
ATOM 855 C CA . VAL A 1 120 ? 0.373 90.172 277.811 1.00 41.99 119 VAL A CA 1
ATOM 856 C C . VAL A 1 120 ? 0.743 88.976 278.708 1.00 41.63 119 VAL A C 1
ATOM 857 O O . VAL A 1 120 ? 0.818 87.881 278.234 1.00 42.50 119 VAL A O 1
ATOM 861 N N . GLY A 1 121 ? 0.834 89.235 280.007 1.00 40.94 120 GLY A N 1
ATOM 862 C CA . GLY A 1 121 ? 1.305 88.383 281.035 1.00 41.41 120 GLY A CA 1
ATOM 863 C C . GLY A 1 121 ? 2.810 88.530 281.294 1.00 41.58 120 GLY A C 1
ATOM 864 O O . GLY A 1 121 ? 3.350 87.885 282.206 1.00 41.91 120 GLY A O 1
ATOM 865 N N . SER A 1 122 ? 3.492 89.341 280.498 1.00 41.19 121 SER A N 1
ATOM 866 C CA . SER A 1 122 ? 4.912 89.643 280.784 1.00 41.26 121 SER A CA 1
ATOM 867 C C . SER A 1 122 ? 5.069 90.539 281.984 1.00 41.73 121 SER A C 1
ATOM 868 O O . SER A 1 122 ? 4.325 91.542 282.133 1.00 41.78 121 SER A O 1
ATOM 871 N N . VAL A 1 123 ? 6.113 90.286 282.765 1.00 43.27 122 VAL A N 1
ATOM 872 C CA . VAL A 1 123 ? 6.584 91.238 283.768 1.00 43.90 122 VAL A CA 1
ATOM 873 C C . VAL A 1 123 ? 7.258 92.464 283.118 1.00 44.46 122 VAL A C 1
ATOM 874 O O . VAL A 1 123 ? 8.214 92.351 282.362 1.00 45.52 122 VAL A O 1
ATOM 878 N N . VAL A 1 124 ? 6.785 93.635 283.520 1.00 44.20 123 VAL A N 1
ATOM 879 C CA . VAL A 1 124 ? 7.279 94.912 283.049 1.00 44.31 123 VAL A CA 1
ATOM 880 C C 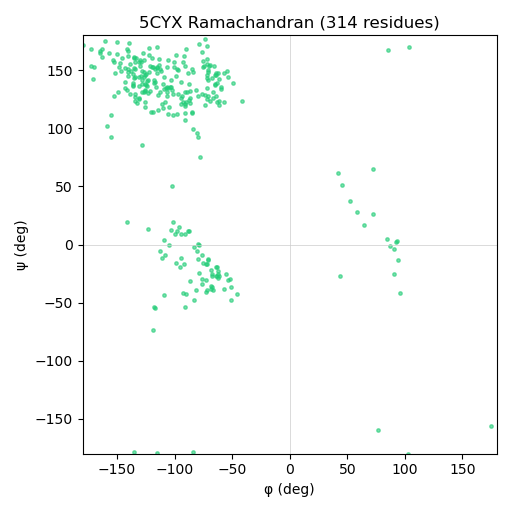. VAL A 1 124 ? 8.407 95.432 283.911 1.00 44.30 123 VAL A C 1
ATOM 881 O O . VAL A 1 124 ? 9.322 95.983 283.405 1.00 44.41 123 VAL A O 1
ATOM 885 N N . PHE A 1 125 ? 8.255 95.310 285.214 1.00 44.59 124 PHE A N 1
ATOM 886 C CA . PHE A 1 125 ? 9.198 95.833 286.181 1.00 45.53 124 PHE A CA 1
ATOM 887 C C . PHE A 1 125 ? 8.819 95.281 287.529 1.00 45.26 124 PHE A C 1
ATOM 888 O O . PHE A 1 125 ? 7.600 95.039 287.803 1.00 44.06 124 PHE A O 1
ATOM 896 N N . SER A 1 126 ? 9.813 95.160 288.393 1.00 45.39 125 SER A N 1
ATOM 897 C CA . SER A 1 126 ? 9.608 94.643 289.737 1.00 46.24 125 SER A CA 1
ATOM 898 C C . SER A 1 126 ? 10.139 95.615 290.784 1.00 47.50 125 SER A C 1
ATOM 899 O O . SER A 1 126 ? 11.200 96.186 290.616 1.00 46.47 125 SER A O 1
ATOM 902 N N . VAL A 1 127 ? 9.336 95.876 291.812 1.00 48.19 126 VAL A N 1
ATOM 903 C CA . VAL A 1 127 ? 9.805 96.619 292.974 1.00 49.77 126 VAL A CA 1
ATOM 904 C C . VAL A 1 127 ? 9.830 95.718 294.227 1.00 51.12 126 VAL A C 1
ATOM 905 O O . VAL A 1 127 ? 9.166 94.672 294.287 1.00 50.13 126 VAL A O 1
ATOM 909 N N . LEU A 1 128 ? 10.603 96.123 295.227 1.00 52.02 127 LEU A N 1
ATOM 910 C CA . LEU A 1 128 ? 10.679 95.382 296.485 1.00 52.63 127 LEU A CA 1
ATOM 911 C C . LEU A 1 128 ? 10.591 96.345 297.652 1.00 53.00 127 LEU A C 1
ATOM 912 O O . LEU A 1 128 ? 11.397 97.270 297.765 1.00 51.69 127 LEU A O 1
ATOM 917 N N . ALA A 1 129 ? 9.619 96.122 298.531 1.00 52.94 128 ALA A N 1
ATOM 918 C CA . ALA A 1 129 ? 9.606 96.861 299.790 1.00 53.23 128 ALA A CA 1
ATOM 919 C C . ALA A 1 129 ? 9.793 95.880 300.909 1.00 52.21 128 ALA A C 1
ATOM 920 O O . ALA A 1 129 ? 9.386 94.742 300.801 1.00 51.02 128 ALA A O 1
ATOM 922 N N . GLU A 1 130 ? 10.450 96.327 301.969 1.00 52.13 129 GLU A N 1
ATOM 923 C CA . GLU A 1 130 ? 10.673 95.473 303.136 1.00 52.56 129 GLU A CA 1
ATOM 924 C C . GLU A 1 130 ? 10.126 96.190 304.339 1.00 50.59 129 GLU A C 1
ATOM 925 O O . GLU A 1 130 ? 10.176 97.407 304.416 1.00 49.41 129 GLU A O 1
ATOM 931 N N . ASP A 1 131 ? 9.623 95.409 305.268 1.00 49.54 130 ASP A N 1
ATOM 932 C CA . ASP A 1 131 ? 9.016 95.911 306.487 1.00 49.39 130 ASP A CA 1
ATOM 933 C C . ASP A 1 131 ? 9.621 95.095 307.604 1.00 49.52 130 ASP A C 1
ATOM 934 O O . ASP A 1 131 ? 9.489 93.878 307.614 1.00 49.57 130 ASP A O 1
ATOM 939 N N . LYS A 1 132 ? 10.251 95.779 308.549 1.00 50.20 131 LYS A N 1
ATOM 940 C CA . LYS A 1 132 ? 11.013 95.098 309.613 1.00 50.77 131 LYS A CA 1
ATOM 941 C C . LYS A 1 132 ? 10.203 94.348 310.657 1.00 47.60 131 LYS A C 1
ATOM 942 O O . LYS A 1 132 ? 10.777 93.584 311.412 1.00 46.89 131 LYS A O 1
ATOM 948 N N . ASP A 1 133 ? 8.878 94.543 310.714 1.00 44.57 132 ASP A N 1
ATOM 949 C CA . ASP A 1 133 ? 8.101 93.833 311.698 1.00 43.24 132 ASP A CA 1
ATOM 950 C C . ASP A 1 133 ? 8.032 92.350 311.265 1.00 43.17 132 ASP A C 1
ATOM 951 O O . ASP A 1 133 ? 8.431 91.996 310.158 1.00 42.84 132 ASP A O 1
ATOM 956 N N . THR A 1 134 ? 7.514 91.520 312.167 1.00 43.51 133 THR A N 1
ATOM 957 C CA . THR A 1 134 ? 7.409 90.073 311.977 1.00 44.07 133 THR A CA 1
ATOM 958 C C . THR A 1 134 ? 5.927 89.669 311.937 1.00 44.24 133 THR A C 1
ATOM 959 O O . THR A 1 134 ? 5.098 90.312 312.573 1.00 44.57 133 THR A O 1
ATOM 963 N N . GLY A 1 135 ? 5.574 88.594 311.240 1.00 44.57 134 GLY A N 1
ATOM 964 C CA . GLY A 1 135 ? 4.179 88.222 311.114 1.00 44.44 134 GLY A CA 1
ATOM 965 C C . GLY A 1 135 ? 3.480 89.123 310.101 1.00 43.45 134 GLY A C 1
ATOM 966 O O . GLY A 1 135 ? 4.129 89.715 309.212 1.00 41.87 134 GLY A O 1
ATOM 967 N N . THR A 1 136 ? 2.149 89.182 310.179 1.00 43.29 135 THR A N 1
ATOM 968 C CA . THR A 1 136 ? 1.394 89.926 309.172 1.00 43.01 135 THR A CA 1
ATOM 969 C C . THR A 1 136 ? 1.789 91.390 309.227 1.00 42.65 135 THR A C 1
ATOM 970 O O . THR A 1 136 ? 1.653 92.095 308.252 1.00 42.65 135 THR A O 1
ATOM 974 N N . ALA A 1 137 ? 2.255 91.849 310.372 1.00 43.28 136 ALA A N 1
ATOM 975 C CA . ALA A 1 137 ? 2.772 93.215 310.462 1.00 43.62 136 ALA A CA 1
ATOM 976 C C . ALA A 1 137 ? 3.985 93.448 309.590 1.00 43.74 136 ALA A C 1
ATOM 977 O O . ALA A 1 137 ? 4.389 94.625 309.353 1.00 43.03 136 ALA A O 1
ATOM 979 N N . GLY A 1 138 ? 4.652 92.354 309.194 1.00 43.78 137 GLY A N 1
ATOM 980 C CA . GLY A 1 138 ? 5.801 92.430 308.319 1.00 44.52 137 GLY A CA 1
ATOM 981 C C . GLY A 1 138 ? 5.578 92.020 306.880 1.00 45.20 137 GLY A C 1
ATOM 982 O O . GLY A 1 138 ? 6.482 92.093 306.079 1.00 46.28 137 GLY A O 1
ATOM 983 N N . LEU A 1 139 ? 4.367 91.620 306.541 1.00 45.92 138 LEU A N 1
ATOM 984 C CA . LEU A 1 139 ? 4.074 90.945 305.298 1.00 46.25 138 LEU A CA 1
ATOM 985 C C . LEU A 1 139 ? 3.539 92.004 304.318 1.00 46.45 138 LEU A C 1
ATOM 986 O O . LEU A 1 139 ? 2.392 92.547 304.498 1.00 44.88 138 LEU A O 1
ATOM 991 N N . VAL A 1 140 ? 4.346 92.253 303.282 1.00 46.37 139 VAL A N 1
ATOM 992 C CA . VAL A 1 140 ? 4.148 93.343 302.363 1.00 47.42 139 VAL A CA 1
ATOM 993 C C . VAL A 1 140 ? 3.197 93.005 301.193 1.00 47.87 139 VAL A C 1
ATOM 994 O O . VAL A 1 140 ? 3.290 91.939 300.601 1.00 47.65 139 VAL A O 1
ATOM 998 N N . GLN A 1 141 ? 2.243 93.899 300.929 1.00 48.12 140 GLN A N 1
ATOM 999 C CA . GLN A 1 141 ? 1.363 93.835 299.770 1.00 48.67 140 GLN A CA 1
ATOM 1000 C C . GLN A 1 141 ? 1.618 95.085 298.954 1.00 47.75 140 GLN A C 1
ATOM 1001 O O . GLN A 1 141 ? 2.017 96.118 299.525 1.00 48.66 140 GLN A O 1
ATOM 1007 N N . TYR A 1 142 ? 1.388 94.995 297.646 1.00 46.09 141 TYR A N 1
ATOM 1008 C CA . TYR A 1 142 ? 1.585 96.098 296.717 1.00 45.50 141 TYR A CA 1
ATOM 1009 C C . TYR A 1 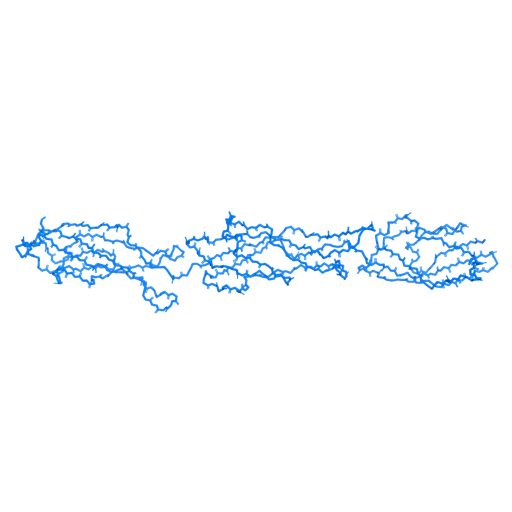142 ? 0.321 96.570 296.031 1.00 45.39 141 TYR A C 1
ATOM 1010 O O . TYR A 1 142 ? -0.558 95.779 295.742 1.00 43.44 141 TYR A O 1
ATOM 1019 N N . PHE A 1 143 ? 0.301 97.852 295.681 1.00 44.92 142 PHE A N 1
ATOM 1020 C CA . PHE A 1 143 ? -0.870 98.479 295.052 1.00 46.32 142 PHE A CA 1
ATOM 1021 C C . PHE A 1 143 ? -0.444 99.492 294.017 1.00 47.24 142 PHE A C 1
ATOM 1022 O O . PHE A 1 143 ? 0.528 100.231 294.237 1.00 46.76 142 PHE A O 1
ATOM 1030 N N . ILE A 1 144 ? -1.166 99.504 292.896 1.00 48.21 143 ILE A N 1
ATOM 1031 C CA . ILE A 1 144 ? -1.048 100.535 291.903 1.00 49.37 143 ILE A CA 1
ATOM 1032 C C . ILE A 1 144 ? -2.057 101.605 292.265 1.00 51.26 143 ILE A C 1
ATOM 1033 O O . ILE A 1 144 ? -3.252 101.353 292.188 1.00 52.98 143 ILE A O 1
ATOM 1038 N N . GLU A 1 145 ? -1.585 102.777 292.648 1.00 52.22 144 GLU A N 1
ATOM 1039 C CA . GLU A 1 145 ? -2.466 103.877 293.062 1.00 56.22 144 GLU A CA 1
ATOM 1040 C C . GLU A 1 145 ? -3.014 104.672 291.885 1.00 56.73 144 GLU A C 1
ATOM 1041 O O . GLU A 1 145 ? -4.208 104.946 291.835 1.00 56.47 144 GLU A O 1
ATOM 1047 N N . LYS A 1 146 ? -2.141 105.051 290.965 1.00 56.78 145 LYS A N 1
ATOM 1048 C CA . LYS A 1 146 ? -2.528 105.860 289.819 1.00 59.26 145 LYS A CA 1
ATOM 1049 C C . LYS A 1 146 ? -1.711 105.507 288.595 1.00 56.95 145 LYS A C 1
ATOM 1050 O O . LYS A 1 146 ? -0.547 105.093 288.715 1.00 55.69 145 LYS A O 1
ATOM 1056 N N . VAL A 1 147 ? -2.313 105.664 287.428 1.00 55.53 146 VAL A N 1
ATOM 1057 C CA . VAL A 1 147 ? -1.625 105.584 286.149 1.00 55.50 146 VAL A CA 1
ATOM 1058 C C . VAL A 1 147 ? -1.835 106.925 285.409 1.00 57.90 146 VAL A C 1
ATOM 1059 O O . VAL A 1 147 ? -2.928 107.438 285.380 1.00 58.15 146 VAL A O 1
ATOM 1063 N N . ILE A 1 148 ? -0.763 107.507 284.883 1.00 58.74 147 ILE A N 1
ATOM 1064 C CA . ILE A 1 148 ? -0.810 108.751 284.103 1.00 61.02 147 ILE A CA 1
ATOM 1065 C C . ILE A 1 148 ? -0.192 108.452 282.738 1.00 60.69 147 ILE A C 1
ATOM 1066 O O . ILE A 1 148 ? 0.882 107.877 282.701 1.00 59.23 147 ILE A O 1
ATOM 1071 N N . PRO A 1 149 ? -0.829 108.795 281.618 1.00 62.84 148 PRO A N 1
ATOM 1072 C CA . PRO A 1 149 ? -2.190 109.352 281.538 1.00 65.54 148 PRO A CA 1
ATOM 1073 C C . PRO A 1 149 ? -3.283 108.389 282.021 1.00 66.83 148 PRO A C 1
ATOM 1074 O O . PRO A 1 149 ? -3.133 107.166 281.825 1.00 65.50 148 PRO A O 1
ATOM 1078 N N . SER A 1 150 ? -4.337 108.955 282.636 1.00 68.75 149 SER A N 1
ATOM 1079 C CA . SER A 1 150 ? -5.523 108.214 283.136 1.00 70.94 149 SER A CA 1
ATOM 1080 C C . SER A 1 150 ? -6.646 108.116 282.107 1.00 71.95 149 SER A C 1
ATOM 1081 O O . SER A 1 150 ? -7.327 109.106 281.843 1.00 72.72 149 SER A O 1
ATOM 1084 N N . THR A 1 151 ? -6.821 106.924 281.550 1.00 70.67 150 THR A N 1
ATOM 1085 C CA . THR A 1 151 ? -7.951 106.581 280.679 1.00 72.14 150 THR A CA 1
ATOM 1086 C C . THR A 1 151 ? -8.452 105.198 281.136 1.00 73.58 150 THR A C 1
ATOM 1087 O O . THR A 1 151 ? -7.712 104.462 281.825 1.00 70.90 150 THR A O 1
ATOM 1091 N N . ALA A 1 152 ? -9.691 104.843 280.782 1.00 76.02 151 ALA A N 1
ATOM 1092 C CA . ALA A 1 152 ? -10.214 103.487 281.038 1.00 76.52 151 ALA A CA 1
ATOM 1093 C C . ALA A 1 152 ? -9.160 102.424 280.635 1.00 76.98 151 ALA A C 1
ATOM 1094 O O . ALA A 1 152 ? -8.895 101.436 281.363 1.00 75.71 151 ALA A O 1
ATOM 1096 N N . ASN A 1 153 ? -8.538 102.680 279.487 1.00 76.28 152 ASN A N 1
ATOM 1097 C CA . ASN A 1 153 ? -7.536 101.799 278.933 1.00 75.62 152 ASN A CA 1
ATOM 1098 C C . ASN A 1 153 ? -6.182 101.796 279.697 1.00 70.84 152 ASN A C 1
ATOM 1099 O O . ASN A 1 153 ? -5.574 100.740 279.846 1.00 68.64 152 ASN A O 1
ATOM 1104 N N . SER A 1 154 ? -5.710 102.945 280.174 1.00 67.33 153 SER A N 1
ATOM 1105 C CA . SER A 1 154 ? -4.429 102.991 280.897 1.00 63.52 153 SER A CA 1
ATOM 1106 C C . SER A 1 154 ? -4.562 102.270 282.260 1.00 61.24 153 SER A C 1
ATOM 1107 O O . SER A 1 154 ? -3.668 101.523 282.681 1.00 58.20 153 SER A O 1
ATOM 1110 N N . ASN A 1 155 ? -5.713 102.437 282.901 1.00 60.21 154 ASN A N 1
ATOM 1111 C CA . ASN A 1 155 ? -6.004 101.741 284.165 1.00 60.30 154 ASN A CA 1
ATOM 1112 C C . ASN A 1 155 ? -6.251 100.217 284.066 1.00 57.81 154 ASN A C 1
ATOM 1113 O O . ASN A 1 155 ? -6.331 99.542 285.077 1.00 58.31 154 ASN A O 1
ATOM 1118 N N . ASN A 1 156 ? -6.447 99.703 282.856 1.00 55.95 155 ASN A N 1
ATOM 1119 C CA . ASN A 1 156 ? -6.564 98.266 282.595 1.00 54.56 155 ASN A CA 1
ATOM 1120 C C . ASN A 1 156 ? -5.203 97.626 282.190 1.00 51.86 155 ASN A C 1
ATOM 1121 O O . ASN A 1 156 ? -5.108 96.414 282.059 1.00 52.85 155 ASN A O 1
ATOM 1126 N N . LEU A 1 157 ? -4.229 98.466 281.906 1.00 48.23 156 LEU A N 1
ATOM 1127 C CA . LEU A 1 157 ? -3.003 98.097 281.207 1.00 47.72 156 LEU A CA 1
ATOM 1128 C C . LEU A 1 157 ? -1.996 97.336 282.068 1.00 45.14 156 LEU A C 1
ATOM 1129 O O . LEU A 1 157 ? -1.225 96.534 281.544 1.00 44.84 156 LEU A O 1
ATOM 1134 N N . PHE A 1 158 ? -1.990 97.594 283.370 1.00 43.59 157 PHE A N 1
ATOM 1135 C CA . PHE A 1 158 ? -0.946 97.101 284.234 1.00 43.03 157 PHE A CA 1
ATOM 1136 C C . PHE A 1 158 ? -1.560 96.607 285.493 1.00 43.20 157 PHE A C 1
ATOM 1137 O O . PHE A 1 158 ? -2.530 97.136 285.924 1.00 41.97 157 PHE A O 1
ATOM 1145 N N . ARG A 1 159 ? -0.933 95.601 286.091 1.00 43.12 158 ARG A N 1
ATOM 1146 C CA . ARG A 1 159 ? -1.411 95.064 287.341 1.00 44.47 158 ARG A CA 1
ATOM 1147 C C . ARG A 1 159 ? -0.236 94.575 288.167 1.00 45.00 158 ARG A C 1
ATOM 1148 O O . ARG A 1 159 ? 0.769 94.198 287.615 1.00 45.36 158 ARG A O 1
ATOM 1156 N N . ILE A 1 160 ? -0.399 94.499 289.471 1.00 45.78 159 ILE A N 1
ATOM 1157 C CA . ILE A 1 160 ? 0.711 94.208 290.322 1.00 46.74 159 ILE A CA 1
ATOM 1158 C C . ILE A 1 160 ? 0.448 92.983 291.165 1.00 47.21 159 ILE A C 1
ATOM 1159 O O . ILE A 1 160 ? -0.675 92.731 291.598 1.00 48.28 159 ILE A O 1
ATOM 1164 N N . LEU A 1 161 ? 1.479 92.197 291.333 1.00 46.96 160 LEU A N 1
ATOM 1165 C CA . LEU A 1 161 ? 1.404 90.911 292.061 1.00 47.77 160 LEU A CA 1
ATOM 1166 C C . LEU A 1 161 ? 1.905 91.117 293.479 1.00 48.24 160 LEU A C 1
ATOM 1167 O O . LEU A 1 161 ? 2.657 92.070 293.782 1.00 49.20 160 LEU A O 1
ATOM 1172 N N . GLU A 1 162 ? 1.578 90.169 294.328 1.00 49.52 161 GLU A N 1
ATOM 1173 C CA A GLU A 1 162 ? 2.014 90.162 295.718 0.50 50.08 161 GLU A CA 1
ATOM 1174 C CA B GLU A 1 162 ? 2.039 90.183 295.733 0.50 50.27 161 GLU A CA 1
ATOM 1175 C C . GLU A 1 162 ? 3.556 90.251 295.897 1.00 50.10 161 GLU A C 1
ATOM 1176 O O . GLU A 1 162 ? 4.004 90.794 296.869 1.00 50.51 161 GLU A O 1
ATOM 1187 N N . ASN A 1 163 ? 4.339 89.675 294.968 1.00 49.94 162 ASN A N 1
ATOM 1188 C CA . ASN A 1 163 ? 5.840 89.768 295.023 1.00 50.32 162 ASN A CA 1
ATOM 1189 C C . ASN A 1 163 ? 6.405 91.106 294.496 1.00 48.76 162 ASN A C 1
ATOM 1190 O O . ASN A 1 163 ? 7.635 91.284 294.419 1.00 50.00 162 ASN A O 1
ATOM 1195 N N . GLY A 1 164 ? 5.548 92.036 294.071 1.00 46.61 163 GLY A N 1
ATOM 1196 C CA . GLY A 1 164 ? 6.046 93.367 293.621 1.00 44.99 163 GLY A CA 1
ATOM 1197 C C . GLY A 1 164 ? 6.335 93.492 292.123 1.00 43.97 163 GLY A C 1
ATOM 1198 O O . GLY A 1 164 ? 6.796 94.546 291.662 1.00 41.85 163 GLY A O 1
ATOM 1199 N N . SER A 1 165 ? 6.074 92.409 291.368 1.00 42.83 164 SER A N 1
ATOM 1200 C CA . SER A 1 165 ? 6.123 92.453 289.905 1.00 42.61 164 SER A CA 1
ATOM 1201 C C . SER A 1 165 ? 4.870 93.064 289.274 1.00 42.64 164 SER A C 1
ATOM 1202 O O . SER A 1 165 ? 3.749 92.592 289.538 1.00 43.21 164 SER A O 1
ATOM 1205 N N . ILE A 1 166 ? 5.103 94.049 288.409 1.00 41.99 165 ILE A N 1
ATOM 1206 C CA . ILE A 1 166 ? 4.097 94.722 287.612 1.00 42.32 165 ILE A CA 1
ATOM 1207 C C . ILE A 1 166 ? 4.024 93.913 286.316 1.00 41.85 165 ILE A C 1
ATOM 1208 O O . ILE A 1 166 ? 5.059 93.689 285.643 1.00 41.05 165 ILE A O 1
ATOM 1213 N N . VAL A 1 167 ? 2.826 93.421 286.025 1.00 41.38 166 VAL A N 1
ATOM 1214 C CA . VAL A 1 167 ? 2.565 92.596 284.855 1.00 41.34 166 VAL A CA 1
ATOM 1215 C C . VAL A 1 167 ? 1.736 93.358 283.853 1.00 41.39 166 VAL A C 1
ATOM 1216 O O . VAL A 1 167 ? 0.716 93.964 284.236 1.00 41.84 166 VAL A O 1
ATOM 1220 N N . LEU A 1 168 ? 2.089 93.224 282.586 1.00 41.22 167 LEU A N 1
ATOM 1221 C CA . LEU A 1 168 ? 1.301 93.742 281.511 1.00 42.01 167 LEU A CA 1
ATOM 1222 C C . LEU A 1 168 ? 0.018 92.948 281.314 1.00 43.24 167 LEU A C 1
ATOM 1223 O O . LEU A 1 168 ? 0.096 91.703 281.136 1.00 43.32 167 LEU A O 1
ATOM 1228 N N . ASN A 1 169 ? -1.111 93.668 281.340 1.00 43.78 168 ASN A N 1
ATOM 1229 C CA . ASN A 1 169 ? -2.456 93.108 281.259 1.00 46.00 168 ASN A CA 1
ATOM 1230 C C . ASN A 1 169 ? -3.240 93.382 279.984 1.00 46.25 168 ASN A C 1
ATOM 1231 O O . ASN A 1 169 ? -4.275 92.813 279.798 1.00 47.75 168 ASN A O 1
ATOM 1236 N N . ASP A 1 170 ? -2.773 94.282 279.130 1.00 46.60 169 ASP A N 1
ATOM 1237 C CA . ASP A 1 170 ? -3.379 94.570 277.843 1.00 47.34 169 ASP A CA 1
ATOM 1238 C C . ASP A 1 170 ? -2.238 95.023 276.927 1.00 47.03 169 ASP A C 1
ATOM 1239 O O . ASP A 1 170 ? -1.122 95.145 277.396 1.00 45.14 169 ASP A O 1
ATOM 1244 N N . THR A 1 171 ? -2.522 95.239 275.643 1.00 47.63 170 THR A N 1
ATOM 1245 C CA . THR A 1 171 ? -1.497 95.385 274.619 1.00 48.30 170 THR A CA 1
ATOM 1246 C C . THR A 1 171 ? -1.115 96.850 274.552 1.00 47.93 170 THR A C 1
ATOM 1247 O O . THR A 1 171 ? -1.951 97.748 274.785 1.00 45.93 170 THR A O 1
ATOM 1251 N N . LEU A 1 172 ? 0.134 97.093 274.237 1.00 46.68 171 LEU A N 1
ATOM 1252 C CA . LEU A 1 172 ? 0.642 98.466 274.186 1.00 46.70 171 LEU A CA 1
ATOM 1253 C C . LEU A 1 172 ? 0.504 99.019 272.778 1.00 47.40 171 LEU A C 1
ATOM 1254 O O . LEU A 1 172 ? 0.436 98.276 271.840 1.00 45.94 171 LEU A O 1
ATOM 1259 N N . SER A 1 173 ? 0.572 100.351 272.623 1.00 49.34 172 SER A N 1
ATOM 1260 C CA . SER A 1 173 ? 0.793 100.964 271.290 1.00 49.98 172 SER A CA 1
ATOM 1261 C C . SER A 1 173 ? 1.419 102.342 271.419 1.00 49.41 172 SER A C 1
ATOM 1262 O O . SER A 1 173 ? 0.760 103.267 271.905 1.00 48.76 172 SER A O 1
ATOM 1265 N N . TYR A 1 174 ? 2.684 102.462 270.996 1.00 48.27 173 TYR A N 1
ATOM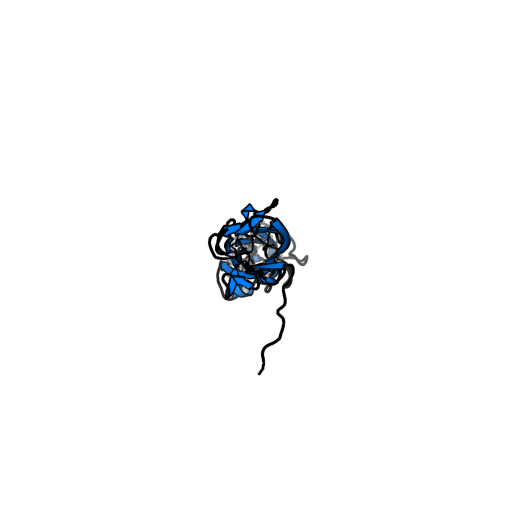 1266 C CA . TYR A 1 174 ? 3.369 103.741 270.969 1.00 48.94 173 TYR A CA 1
ATOM 1267 C C . TYR A 1 174 ? 2.546 104.823 270.251 1.00 49.52 173 TYR A C 1
ATOM 1268 O O . TYR A 1 174 ? 2.442 105.908 270.731 1.00 52.33 173 TYR A O 1
ATOM 1277 N N . ASN A 1 175 ? 2.019 104.508 269.086 1.00 49.76 174 ASN A N 1
ATOM 1278 C CA . ASN A 1 175 ? 1.288 105.435 268.224 1.00 50.65 174 ASN A CA 1
ATOM 1279 C C . ASN A 1 175 ? -0.217 105.598 268.495 1.00 52.53 174 ASN A C 1
ATOM 1280 O O . ASN A 1 175 ? -0.770 106.635 268.246 1.00 52.27 174 ASN A O 1
ATOM 1285 N N . ASN A 1 176 ? -0.875 104.558 268.972 1.00 54.11 175 ASN A N 1
ATOM 1286 C CA . ASN A 1 176 ? -2.315 104.638 269.215 1.00 56.84 175 ASN A CA 1
ATOM 1287 C C . ASN A 1 176 ? -2.781 104.687 270.659 1.00 55.80 175 ASN A C 1
ATOM 1288 O O . ASN A 1 176 ? -3.969 104.939 270.890 1.00 56.62 175 ASN A O 1
ATOM 1293 N N . LYS A 1 177 ? -1.882 104.464 271.621 1.00 53.16 176 LYS A N 1
ATOM 1294 C CA . LYS A 1 177 ? -2.229 104.561 273.036 1.00 52.83 176 LYS A CA 1
ATOM 1295 C C . LYS A 1 177 ? -1.386 105.641 273.690 1.00 52.29 176 LYS A C 1
ATOM 1296 O O . LYS A 1 177 ? -1.892 106.734 273.980 1.00 52.68 176 LYS A O 1
ATOM 1302 N N . SER A 1 178 ? -0.108 105.358 273.903 1.00 50.79 177 SER A N 1
ATOM 1303 C CA . SER A 1 178 ? 0.776 106.290 274.558 1.00 50.71 177 SER A CA 1
ATOM 1304 C C . SER A 1 178 ? 2.206 105.772 274.447 1.00 50.50 177 SER A C 1
ATOM 1305 O O . SER A 1 178 ? 2.443 104.577 274.572 1.00 49.83 177 SER A O 1
ATOM 1308 N N . ALA A 1 179 ? 3.131 106.701 274.261 1.00 50.97 178 ALA A N 1
ATOM 1309 C CA . ALA A 1 179 ? 4.557 106.421 274.295 1.00 51.25 178 ALA A CA 1
ATOM 1310 C C . ALA A 1 179 ? 5.110 106.315 275.727 1.00 51.09 178 ALA A C 1
ATOM 1311 O O . ALA A 1 179 ? 6.245 105.885 275.920 1.00 49.92 178 ALA A O 1
ATOM 1313 N N . PHE A 1 180 ? 4.326 106.736 276.719 1.00 51.96 179 PHE A N 1
ATOM 1314 C CA A PHE A 1 180 ? 4.809 106.847 278.095 0.50 52.01 179 PHE A CA 1
ATOM 1315 C CA B PHE A 1 180 ? 4.798 106.826 278.086 0.50 52.67 179 PHE A CA 1
ATOM 1316 C C . PHE A 1 180 ? 3.689 106.620 279.109 1.00 51.24 179 PHE A C 1
ATOM 1317 O O . PHE A 1 180 ? 2.521 106.948 278.861 1.00 52.50 179 PHE A O 1
ATOM 1332 N N . TYR A 1 181 ? 4.063 106.051 280.243 1.00 49.68 180 TYR A N 1
ATOM 1333 C CA . TYR A 1 181 ? 3.204 105.931 281.397 1.00 49.44 180 TYR A CA 1
ATOM 1334 C C . TYR A 1 181 ? 4.035 106.188 282.646 1.00 49.43 180 TYR A C 1
ATOM 1335 O O . TYR A 1 181 ? 5.213 105.879 282.691 1.00 49.66 180 TYR A O 1
ATOM 1344 N N . GLN A 1 182 ? 3.384 106.748 283.645 1.00 49.83 181 GLN A N 1
ATOM 1345 C CA . GLN A 1 182 ? 3.910 106.875 284.953 1.00 50.40 181 GLN A CA 1
ATOM 1346 C C . GLN A 1 182 ? 2.915 106.251 285.914 1.00 50.13 181 GLN A C 1
ATOM 1347 O O . GLN A 1 182 ? 1.766 106.683 286.013 1.00 50.83 181 GLN A O 1
ATOM 1353 N N . LEU A 1 183 ? 3.395 105.282 286.663 1.00 49.84 182 LEU A N 1
ATOM 1354 C CA . LEU A 1 183 ? 2.606 104.569 287.634 1.00 50.51 182 LEU A CA 1
ATOM 1355 C C . LEU A 1 183 ? 3.031 105.070 288.990 1.00 50.47 182 LEU A C 1
ATOM 1356 O O . LEU A 1 183 ? 4.245 105.174 289.253 1.00 52.00 182 LEU A O 1
ATOM 1361 N N . GLU A 1 184 ? 2.056 105.356 289.845 1.00 49.19 183 GLU A N 1
ATOM 1362 C CA . GLU A 1 184 ? 2.295 105.593 291.250 1.00 49.29 183 GLU A CA 1
ATOM 1363 C C . GLU A 1 184 ? 1.921 104.331 292.045 1.00 47.97 183 GLU A C 1
ATOM 1364 O O . GLU A 1 184 ? 0.815 103.847 291.893 1.00 46.00 183 GLU A O 1
ATOM 1370 N N . LEU A 1 185 ? 2.814 103.853 292.921 1.00 47.70 184 LEU A N 1
ATOM 1371 C CA . LEU A 1 185 ? 2.536 102.652 293.762 1.00 48.20 184 LEU A CA 1
ATOM 1372 C C . LEU A 1 185 ? 2.651 102.958 295.225 1.00 48.71 184 LEU A C 1
ATOM 1373 O O . LEU A 1 185 ? 3.241 103.979 295.627 1.00 48.38 184 LEU A O 1
ATOM 1378 N N . LYS A 1 186 ? 2.090 102.069 296.028 1.00 48.79 185 LYS A N 1
ATOM 1379 C CA . LYS A 1 186 ? 2.470 101.973 297.436 1.00 50.48 185 LYS A CA 1
ATOM 1380 C C . LYS A 1 186 ? 2.547 100.519 297.904 1.00 49.54 185 LYS A C 1
ATOM 1381 O O . LYS A 1 186 ? 2.141 99.610 297.197 1.00 48.12 185 LYS A O 1
ATOM 1387 N N . ALA A 1 187 ? 3.146 100.344 299.071 1.00 49.43 186 ALA A N 1
ATOM 1388 C CA . ALA A 1 187 ? 3.262 99.056 299.705 1.00 50.40 186 ALA A CA 1
ATOM 1389 C C . ALA A 1 187 ? 2.708 99.224 301.101 1.00 50.24 186 ALA A C 1
ATOM 1390 O O . ALA A 1 187 ? 3.064 100.187 301.759 1.00 50.66 186 ALA A O 1
ATOM 1392 N N . CYS A 1 188 ? 1.814 98.325 301.517 1.00 49.91 187 CYS A N 1
ATOM 1393 C CA . CYS A 1 188 ? 1.351 98.273 302.897 1.00 51.14 187 CYS A CA 1
ATOM 1394 C C . CYS A 1 188 ? 1.692 96.925 303.504 1.00 49.67 187 CYS A C 1
ATOM 1395 O O . CYS A 1 188 ? 1.953 95.954 302.789 1.00 50.40 187 CYS A O 1
ATOM 1398 N N . ASP A 1 189 ? 1.698 96.857 304.823 1.00 47.75 188 ASP A N 1
ATOM 1399 C CA . ASP A 1 189 ? 1.799 95.581 305.453 1.00 47.26 188 ASP A CA 1
ATOM 1400 C C . ASP A 1 189 ? 0.360 95.004 305.504 1.00 46.55 188 ASP A C 1
ATOM 1401 O O . ASP A 1 189 ? -0.631 95.659 305.081 1.00 46.55 188 ASP A O 1
ATOM 1406 N N . SER A 1 190 ? 0.251 93.835 306.079 1.00 45.77 189 SER A N 1
ATOM 1407 C CA . SER A 1 190 ? -0.995 93.076 306.115 1.00 45.65 189 SER A CA 1
ATOM 1408 C C . SER A 1 190 ? -1.656 93.242 307.509 1.00 46.70 189 SER A C 1
ATOM 1409 O O . SER A 1 190 ? -2.508 92.492 307.896 1.00 46.60 189 SER A O 1
ATOM 1412 N N . GLY A 1 191 ? -1.264 94.277 308.260 1.00 47.78 190 GLY A N 1
ATOM 1413 C CA . GLY A 1 191 ? -1.873 94.587 309.533 1.00 48.61 190 GLY A CA 1
ATOM 1414 C C . GLY A 1 191 ? -1.281 93.828 310.697 1.00 49.56 190 GLY A C 1
ATOM 1415 O O . GLY A 1 191 ? -0.532 92.823 310.548 1.00 49.52 190 GLY A O 1
ATOM 1416 N N . GLY A 1 192 ? -1.661 94.320 311.857 1.00 50.67 191 GLY A N 1
ATOM 1417 C CA . GLY A 1 192 ? -1.142 93.936 313.168 1.00 51.50 191 GLY A CA 1
ATOM 1418 C C . GLY A 1 192 ? -1.790 94.882 314.199 1.00 52.24 191 GLY A C 1
ATOM 1419 O O . GLY A 1 192 ? -2.901 95.386 313.987 1.00 52.79 191 GLY A O 1
ATOM 1420 N N . ILE A 1 193 ? -1.117 95.046 315.329 1.00 51.97 192 ILE A N 1
ATOM 1421 C CA . ILE A 1 193 ? -1.628 95.763 316.472 1.00 51.68 192 ILE A CA 1
ATOM 1422 C C . ILE A 1 193 ? -0.621 96.859 316.796 1.00 51.53 192 ILE A C 1
ATOM 1423 O O . ILE A 1 193 ? 0.610 96.618 316.740 1.00 48.48 192 ILE A O 1
ATOM 1428 N N . LEU A 1 194 ? -1.146 98.029 317.172 1.00 51.15 193 LEU A N 1
ATOM 1429 C CA . LEU A 1 194 ? -0.342 99.086 317.751 1.00 52.29 193 LEU A CA 1
ATOM 1430 C C . LEU A 1 194 ? -1.229 99.873 318.711 1.00 54.23 193 LEU A C 1
ATOM 1431 O O . LEU A 1 194 ? -2.378 100.204 318.368 1.00 55.13 193 LEU A O 1
ATOM 1436 N N . ASP A 1 195 ? -0.723 100.109 319.921 1.00 55.50 194 ASP A N 1
ATOM 1437 C CA . ASP A 1 195 ? -1.536 100.599 321.029 1.00 57.59 194 ASP A CA 1
ATOM 1438 C C . ASP A 1 195 ? -2.850 99.844 321.148 1.00 57.21 194 ASP A C 1
ATOM 1439 O O . ASP A 1 195 ? -3.890 100.432 321.174 1.00 56.70 194 AS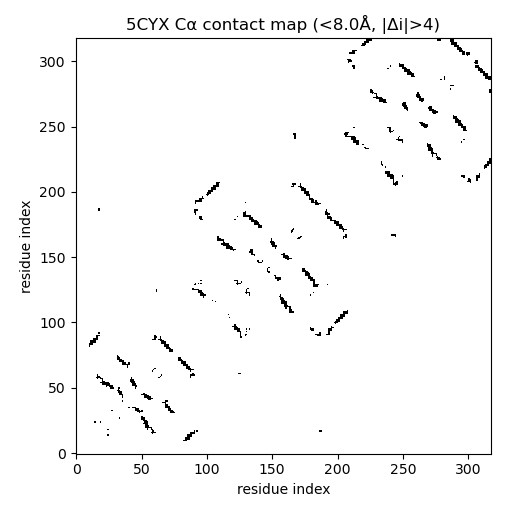P A O 1
ATOM 1444 N N . ASN A 1 196 ? -2.767 98.508 321.168 1.00 56.36 195 ASN A N 1
ATOM 1445 C CA . ASN A 1 196 ? -3.894 97.653 321.466 1.00 57.17 195 ASN A CA 1
ATOM 1446 C C . ASN A 1 196 ? -5.066 97.684 320.476 1.00 57.39 195 ASN A C 1
ATOM 1447 O O . ASN A 1 196 ? -6.136 97.199 320.785 1.00 57.68 195 ASN A O 1
ATOM 1452 N N . LYS A 1 197 ? -4.841 98.193 319.276 1.00 57.52 196 LYS A N 1
ATOM 1453 C CA . LYS A 1 197 ? -5.843 98.128 318.241 1.00 58.55 196 LYS A CA 1
ATOM 1454 C C . LYS A 1 197 ? -5.235 97.843 316.889 1.00 56.68 196 LYS A C 1
ATOM 1455 O O . LYS A 1 197 ? -4.008 98.013 316.731 1.00 55.50 196 LYS A O 1
ATOM 1461 N N . PRO A 1 198 ? -6.073 97.388 315.925 1.00 55.24 197 PRO A N 1
ATOM 1462 C CA . PRO A 1 198 ? -5.568 97.117 314.604 1.00 53.81 197 PRO A CA 1
ATOM 1463 C C . PRO A 1 198 ? -4.832 98.299 314.008 1.00 52.32 197 PRO A C 1
ATOM 1464 O O . PRO A 1 198 ? -5.187 99.408 314.263 1.00 50.94 197 PRO A O 1
ATOM 1468 N N . LYS A 1 199 ? -3.789 98.004 313.254 1.00 50.95 198 LYS A N 1
ATOM 1469 C CA . LYS A 1 199 ? -2.966 99.005 312.622 1.00 50.63 198 LYS A CA 1
ATOM 1470 C C . LYS A 1 199 ? -2.352 98.386 311.373 1.00 49.96 198 LYS A C 1
ATOM 1471 O O . LYS A 1 199 ? -1.810 97.247 311.423 1.00 48.46 198 LYS A O 1
ATOM 1477 N N . THR A 1 200 ? -2.518 99.078 310.248 1.00 49.85 199 THR A N 1
ATOM 1478 C CA . THR A 1 200 ? -1.862 98.709 308.988 1.00 49.63 199 THR A CA 1
ATOM 1479 C C . THR A 1 200 ? -0.943 99.861 308.651 1.00 49.61 199 THR A C 1
ATOM 1480 O O . THR A 1 200 ? -1.370 101.008 308.762 1.00 49.46 199 THR A O 1
ATOM 1484 N N . GLN A 1 201 ? 0.302 99.589 308.237 1.00 49.60 200 GLN A N 1
ATOM 1485 C CA . GLN A 1 201 ? 1.221 100.707 307.848 1.00 50.15 200 GLN A CA 1
ATOM 1486 C C . GLN A 1 201 ? 1.454 100.735 306.356 1.00 51.21 200 GLN A C 1
ATOM 1487 O O . GLN A 1 201 ? 1.527 99.668 305.730 1.00 49.23 200 GLN A O 1
ATOM 1493 N N . CYS A 1 202 ? 1.579 101.942 305.787 1.00 54.06 201 CYS A N 1
ATOM 1494 C CA . CYS A 1 202 ? 1.820 102.117 304.332 1.00 56.19 201 CYS A CA 1
ATOM 1495 C C . CYS A 1 202 ? 3.128 102.887 304.038 1.00 55.36 201 CYS A C 1
ATOM 1496 O O . CYS A 1 202 ? 3.623 103.629 304.864 1.00 55.67 201 CYS A O 1
ATOM 1499 N N . SER A 1 203 ? 3.717 102.640 302.877 1.00 53.81 202 SER A N 1
ATOM 1500 C CA . SER A 1 203 ? 4.937 103.314 302.487 1.00 53.50 202 SER A CA 1
ATOM 1501 C C . SER A 1 203 ? 4.645 104.701 301.998 1.00 54.34 202 SER A C 1
ATOM 1502 O O . SER A 1 203 ? 3.501 105.060 301.774 1.00 52.75 202 SER A O 1
ATOM 1505 N N . GLN A 1 204 ? 5.720 105.457 301.764 1.00 55.50 203 GLN A N 1
ATOM 1506 C CA . GLN A 1 204 ? 5.607 106.680 300.981 1.00 57.24 203 GLN A CA 1
ATOM 1507 C C . GLN A 1 204 ? 5.307 106.265 299.513 1.00 55.86 203 GLN A C 1
ATOM 1508 O O . GLN A 1 204 ? 5.703 105.192 299.100 1.00 53.63 203 GLN A O 1
ATOM 1514 N N . PRO A 1 205 ? 4.656 107.149 298.727 1.00 57.03 204 PRO A N 1
ATOM 1515 C CA . PRO A 1 205 ? 4.440 106.886 297.302 1.00 56.12 204 PRO A CA 1
ATOM 1516 C C . PRO A 1 205 ? 5.751 106.651 296.581 1.00 55.59 204 PRO A C 1
ATOM 1517 O O . PRO A 1 205 ? 6.767 107.275 296.921 1.00 55.61 204 PRO A O 1
ATOM 1521 N N . VAL A 1 206 ? 5.697 105.800 295.561 1.00 53.14 205 VAL A N 1
ATOM 1522 C CA . VAL A 1 206 ? 6.835 105.539 294.714 1.00 52.53 205 VAL A CA 1
ATOM 1523 C C . VAL A 1 206 ? 6.347 105.586 293.282 1.00 51.08 205 VAL A C 1
ATOM 1524 O O . VAL A 1 206 ? 5.185 105.284 293.017 1.00 50.82 205 VAL A O 1
ATOM 1528 N N . PHE A 1 207 ? 7.210 105.958 292.358 1.00 50.85 206 PHE A N 1
ATOM 1529 C CA . PHE A 1 207 ? 6.849 106.129 290.959 1.00 51.26 206 PHE A CA 1
ATOM 1530 C C . PHE A 1 207 ? 7.689 105.313 289.967 1.00 51.44 206 PHE A C 1
ATOM 1531 O O . PHE A 1 207 ? 8.923 105.160 290.115 1.00 51.49 206 PHE A O 1
ATOM 1539 N N . VAL A 1 208 ? 6.988 104.738 288.993 1.00 50.50 207 VAL A N 1
ATOM 1540 C CA . VAL A 1 208 ? 7.609 104.002 287.901 1.00 49.49 207 VAL A CA 1
ATOM 1541 C C . VAL A 1 208 ? 7.253 104.616 286.568 1.00 49.21 207 VAL A C 1
ATOM 1542 O O . VAL A 1 208 ? 6.061 104.606 286.153 1.00 48.72 207 VAL A O 1
ATOM 1546 N N . SER A 1 209 ? 8.283 105.141 285.927 1.00 48.92 208 SER A N 1
ATOM 1547 C CA . SER A 1 209 ? 8.209 105.719 284.603 1.00 49.66 208 SER A CA 1
ATOM 1548 C C . SER A 1 209 ? 8.505 104.679 283.545 1.00 49.33 208 SER A C 1
ATOM 1549 O O . SER A 1 209 ? 9.604 104.107 283.525 1.00 48.32 208 SER A O 1
ATOM 1552 N N . ILE A 1 210 ? 7.523 104.434 282.668 1.00 48.90 209 ILE A N 1
ATOM 1553 C CA . ILE A 1 210 ? 7.654 103.456 281.588 1.00 49.09 209 ILE A CA 1
ATOM 1554 C C . ILE A 1 210 ? 7.733 104.098 280.214 1.00 49.66 209 ILE A C 1
ATOM 1555 O O . ILE A 1 210 ? 6.784 104.751 279.832 1.00 51.34 209 ILE A O 1
ATOM 1560 N N . SER A 1 211 ? 8.848 103.938 279.477 1.00 49.04 210 SER A N 1
ATOM 1561 C CA . SER A 1 211 ? 8.897 104.334 278.058 1.00 49.29 210 SER A CA 1
ATOM 1562 C C . SER A 1 211 ? 8.498 103.147 277.149 1.00 48.94 210 SER A C 1
ATOM 1563 O O . SER A 1 211 ? 9.000 102.067 277.303 1.00 48.40 210 SER A O 1
ATOM 1566 N N . VAL A 1 212 ? 7.588 103.385 276.210 1.00 48.83 211 VAL A N 1
ATOM 1567 C CA . VAL A 1 212 ? 7.232 102.399 275.220 1.00 48.76 211 VAL A CA 1
ATOM 1568 C C . VAL A 1 212 ? 8.007 102.667 273.967 1.00 48.89 211 VAL A C 1
ATOM 1569 O O . VAL A 1 212 ? 8.006 103.809 273.474 1.00 50.22 211 VAL A O 1
ATOM 1573 N N . ILE A 1 213 ? 8.648 101.627 273.456 1.00 47.88 212 ILE A N 1
ATOM 1574 C CA . ILE A 1 213 ? 9.486 101.673 272.269 1.00 48.06 212 ILE A CA 1
ATOM 1575 C C . ILE A 1 213 ? 8.657 101.292 271.064 1.00 47.33 212 ILE A C 1
ATOM 1576 O O . ILE A 1 213 ? 7.974 100.237 271.029 1.00 46.04 212 ILE A O 1
ATOM 1581 N N . ASP A 1 214 ? 8.703 102.150 270.064 1.00 47.68 213 ASP A N 1
ATOM 1582 C CA . ASP A 1 214 ? 7.945 101.958 268.846 1.00 47.55 213 ASP A CA 1
ATOM 1583 C C . ASP A 1 214 ? 8.652 100.889 268.010 1.00 48.68 213 ASP A C 1
ATOM 1584 O O . ASP A 1 214 ? 9.893 100.948 267.790 1.00 47.80 213 ASP A O 1
ATOM 1589 N N . GLU A 1 215 ? 7.864 99.896 267.584 1.00 49.03 214 GLU A N 1
ATOM 1590 C CA . GLU A 1 215 ? 8.380 98.827 266.729 1.00 50.88 214 GLU A CA 1
ATOM 1591 C C . GLU A 1 215 ? 7.702 98.872 265.363 1.00 50.92 214 GLU A C 1
ATOM 1592 O O . GLU A 1 215 ? 6.621 99.387 265.256 1.00 50.96 214 GLU A O 1
ATOM 1598 N N . PRO A 1 216 ? 8.375 98.387 264.311 1.00 52.23 215 PRO A N 1
ATOM 1599 C CA . PRO A 1 216 ? 7.836 98.596 262.979 1.00 53.15 215 PRO A CA 1
ATOM 1600 C C . PRO A 1 216 ? 6.718 97.596 262.655 1.00 54.14 215 PRO A C 1
ATOM 1601 O O . PRO A 1 216 ? 6.996 96.487 262.211 1.00 53.27 215 PRO A O 1
ATOM 1605 N N . ASP A 1 217 ? 5.477 97.996 262.929 1.00 54.67 216 ASP A N 1
ATOM 1606 C CA . ASP A 1 217 ? 4.323 97.146 262.641 1.00 57.08 216 ASP A CA 1
ATOM 1607 C C . ASP A 1 217 ? 3.112 97.893 262.113 1.00 58.21 216 ASP A C 1
ATOM 1608 O O . ASP A 1 217 ? 2.021 97.365 262.170 1.00 57.54 216 ASP A O 1
ATOM 1613 N N . LEU A 1 218 ? 3.307 99.103 261.607 1.00 64.14 217 LEU A N 1
ATOM 1614 C CA . LEU A 1 218 ? 2.262 99.836 260.951 1.00 64.05 217 LEU A CA 1
ATOM 1615 C C . LEU A 1 218 ? 2.774 100.178 259.570 1.00 64.20 217 LEU A C 1
ATOM 1616 O O . LEU A 1 218 ? 3.949 100.609 259.387 1.00 60.95 217 LEU A O 1
ATOM 1621 N N . ASP A 1 219 ? 1.903 99.997 258.584 1.00 64.78 218 ASP A N 1
ATOM 1622 C CA . ASP A 1 219 ? 2.258 100.268 257.198 1.00 66.09 218 ASP A CA 1
ATOM 1623 C C . ASP A 1 219 ? 2.362 101.784 256.946 1.00 65.72 218 ASP A C 1
ATOM 1624 O O . ASP A 1 219 ? 1.826 102.572 257.720 1.00 65.69 218 ASP A O 1
ATOM 1629 N N . PRO A 1 220 ? 3.063 102.187 255.870 1.00 64.86 219 PRO A N 1
ATOM 1630 C CA . PRO A 1 220 ? 3.094 103.595 255.451 1.00 64.99 219 PRO A CA 1
ATOM 1631 C C . PRO A 1 220 ? 1.780 104.098 254.867 1.00 68.32 219 PRO A C 1
ATOM 1632 O O . PRO A 1 220 ? 1.029 103.309 254.311 1.00 69.25 219 PRO A O 1
ATOM 1636 N N . ARG A 1 221 ? 1.529 105.403 254.970 1.00 70.92 220 ARG A N 1
ATOM 1637 C CA . ARG A 1 221 ? 0.307 106.036 254.429 1.00 74.47 220 ARG A CA 1
ATOM 1638 C C . ARG A 1 221 ? 0.602 107.237 253.546 1.00 73.67 220 ARG A C 1
ATOM 1639 O O . ARG A 1 221 ? 1.335 108.149 253.935 1.00 71.88 220 ARG A O 1
ATOM 1647 N N . PHE A 1 222 ? -0.016 107.263 252.379 1.00 73.85 221 PHE A N 1
ATOM 1648 C CA . PHE A 1 222 ? 0.088 108.418 251.503 1.00 74.73 221 PHE A CA 1
ATOM 1649 C C . PHE A 1 222 ? -0.491 109.668 252.162 1.00 77.94 221 PHE A C 1
ATOM 1650 O O . PHE A 1 222 ? -1.417 109.592 252.951 1.00 78.01 221 PHE A O 1
ATOM 1658 N N . ILE A 1 223 ? 0.092 110.811 251.838 1.00 80.31 222 ILE A N 1
ATOM 1659 C CA . ILE A 1 223 ? -0.312 112.098 252.397 1.00 82.90 222 ILE A CA 1
ATOM 1660 C C . ILE A 1 223 ? -1.707 112.529 251.919 1.00 87.07 222 ILE A C 1
ATOM 1661 O O . ILE A 1 223 ? -2.456 113.117 252.684 1.00 86.81 222 ILE A O 1
ATOM 1666 N N . ARG A 1 224 ? -2.046 112.225 250.668 1.00 90.62 223 ARG A N 1
ATOM 1667 C CA . ARG A 1 224 ? -3.302 112.675 250.063 1.00 95.51 223 ARG A CA 1
ATOM 1668 C C . ARG A 1 224 ? -4.110 111.495 249.581 1.00 94.31 223 ARG A C 1
ATOM 1669 O O . ARG A 1 224 ? -3.557 110.478 249.179 1.00 92.09 223 ARG A O 1
ATOM 1677 N N . GLU A 1 225 ? -5.429 111.643 249.619 1.00 96.52 224 GLU A N 1
ATOM 1678 C CA . GLU A 1 225 ? -6.331 110.631 249.083 1.00 95.87 224 GLU A CA 1
ATOM 1679 C C . GLU A 1 225 ? -6.411 110.719 247.558 1.00 93.50 224 GLU A C 1
ATOM 1680 O O . GLU A 1 225 ? -6.692 109.721 246.861 1.00 89.93 224 GLU A O 1
ATOM 1686 N N . PHE A 1 226 ? -6.110 111.920 247.040 1.00 93.94 225 PHE A N 1
ATOM 1687 C CA . PHE A 1 226 ? -6.039 112.144 245.610 1.00 95.11 225 PHE A CA 1
ATOM 1688 C C . PHE A 1 226 ? -4.735 112.819 245.180 1.00 92.07 225 PHE A C 1
ATOM 1689 O O . PHE A 1 226 ? -4.188 113.689 245.870 1.00 93.02 225 PHE A O 1
ATOM 1697 N N . TYR A 1 227 ? -4.239 112.368 244.037 1.00 89.13 226 TYR A N 1
ATOM 1698 C CA . TYR A 1 227 ? -3.179 113.043 243.309 1.00 86.81 226 TYR A CA 1
ATOM 1699 C C . TYR A 1 227 ? -3.555 112.960 241.823 1.00 85.27 226 TYR A C 1
ATOM 1700 O O . TYR A 1 227 ? -3.889 111.883 241.298 1.00 84.15 226 TYR A O 1
ATOM 1709 N N . SER A 1 228 ? -3.523 114.095 241.145 1.00 85.74 227 SER A N 1
ATOM 1710 C CA . SER A 1 228 ? -3.425 114.088 239.684 1.00 86.24 227 SER A CA 1
ATOM 1711 C C . SER A 1 228 ? -2.515 115.203 239.183 1.00 85.87 227 SER A C 1
ATOM 1712 O O . SER A 1 228 ? -2.075 116.071 239.946 1.00 86.24 227 SER A O 1
ATOM 1715 N N . ALA A 1 229 ? -2.164 115.135 237.910 1.00 84.60 228 ALA A N 1
ATOM 1716 C CA . ALA A 1 229 ? -1.279 116.134 237.328 1.00 84.07 228 ALA A CA 1
ATOM 1717 C C . ALA A 1 229 ? -1.452 116.097 235.842 1.00 85.10 228 ALA A C 1
ATOM 1718 O O . ALA A 1 229 ? -2.200 115.245 235.311 1.00 83.09 228 ALA A O 1
ATOM 1720 N N . SER A 1 230 ? -0.772 117.035 235.169 1.00 87.62 229 SER A N 1
ATOM 1721 C CA . SER A 1 230 ? -0.808 117.093 233.708 1.00 89.61 229 SER A CA 1
ATOM 1722 C C . SER A 1 230 ? 0.571 117.145 233.101 1.00 86.13 229 SER A C 1
ATOM 1723 O O . SER A 1 230 ? 1.486 117.708 233.677 1.00 85.36 229 SER A O 1
ATOM 1726 N N . VAL A 1 231 ? 0.681 116.574 231.907 1.00 86.81 230 VAL A N 1
ATOM 1727 C CA . VAL A 1 231 ? 1.921 116.530 231.150 1.00 85.74 230 VAL A CA 1
ATOM 1728 C C . VAL A 1 231 ? 1.650 116.682 229.643 1.00 87.59 230 VAL A C 1
ATOM 1729 O O . VAL A 1 231 ? 0.765 116.029 229.094 1.00 85.58 230 VAL A O 1
ATOM 1733 N N . ALA A 1 232 ? 2.433 117.521 228.970 1.00 88.77 231 ALA A N 1
ATOM 1734 C CA . ALA A 1 232 ? 2.285 117.703 227.523 1.00 88.91 231 ALA A CA 1
ATOM 1735 C C . ALA A 1 232 ? 2.761 116.456 226.781 1.00 88.21 231 ALA A C 1
ATOM 1736 O O . ALA A 1 232 ? 3.756 115.825 227.194 1.00 86.33 231 ALA A O 1
ATOM 1738 N N . GLU A 1 233 ? 2.146 116.163 225.635 1.00 86.57 232 GLU A N 1
ATOM 1739 C CA . GLU A 1 233 ? 2.342 114.875 224.944 1.00 87.99 232 GLU A CA 1
ATOM 1740 C C . GLU A 1 233 ? 3.732 114.735 224.283 1.00 84.31 232 GLU A C 1
ATOM 1741 O O . GLU A 1 233 ? 4.120 113.642 223.908 1.00 85.01 232 GLU A O 1
ATOM 1747 N N . ASP A 1 234 ? 4.426 115.856 224.106 1.00 83.14 233 ASP A N 1
ATOM 1748 C CA . ASP A 1 234 ? 5.781 115.907 223.551 1.00 83.50 233 ASP A CA 1
ATOM 1749 C C . ASP A 1 234 ? 6.862 116.042 224.624 1.00 80.45 233 ASP A C 1
ATOM 1750 O O . ASP A 1 234 ? 8.010 116.304 224.298 1.00 81.53 233 ASP A O 1
ATOM 1755 N N . ALA A 1 235 ? 6.487 115.911 225.898 1.00 79.88 234 ALA A N 1
ATOM 1756 C CA . ALA A 1 235 ? 7.433 116.004 227.001 1.00 77.68 234 ALA A CA 1
ATOM 1757 C C . ALA A 1 235 ? 8.498 114.931 226.840 1.00 75.13 234 ALA A C 1
ATOM 1758 O O . ALA A 1 235 ? 8.184 113.793 226.500 1.00 72.83 234 ALA A O 1
ATOM 1760 N N . THR A 1 236 ? 9.750 115.323 227.052 1.00 73.95 235 THR A N 1
ATOM 1761 C CA . THR A 1 236 ? 10.899 114.457 226.820 1.00 72.30 235 THR A CA 1
ATOM 1762 C C . THR A 1 236 ? 11.102 113.385 227.915 1.00 70.10 235 THR A C 1
ATOM 1763 O O . THR A 1 236 ? 10.567 113.491 229.014 1.00 68.16 235 THR A O 1
ATOM 1767 N N . LEU A 1 237 ? 11.937 112.387 227.610 1.00 68.33 236 LEU A N 1
ATOM 1768 C CA . LEU A 1 237 ? 12.280 111.309 228.533 1.00 66.96 236 LEU A CA 1
ATOM 1769 C C . LEU A 1 237 ? 12.860 111.921 229.811 1.00 66.57 236 LEU A C 1
ATOM 1770 O O . LEU A 1 237 ? 13.819 112.680 229.754 1.00 66.78 236 LEU A O 1
ATOM 1775 N N . GLY A 1 238 ? 12.254 111.616 230.956 1.00 65.81 237 GLY A N 1
ATOM 1776 C CA . GLY A 1 238 ? 12.682 112.143 232.263 1.00 66.20 237 GLY A CA 1
ATOM 1777 C C . GLY A 1 238 ? 12.032 113.423 232.805 1.00 66.27 237 GLY A C 1
ATOM 1778 O O . GLY A 1 238 ? 12.431 113.914 233.846 1.00 66.87 237 GLY A O 1
ATOM 1779 N N . THR A 1 239 ? 11.055 113.983 232.110 1.00 67.31 238 THR A N 1
ATOM 1780 C CA . THR A 1 239 ? 10.324 115.166 232.612 1.00 67.32 238 THR A CA 1
ATOM 1781 C C . THR A 1 239 ? 9.550 114.846 233.896 1.00 66.90 238 THR A C 1
ATOM 1782 O O . THR A 1 239 ? 8.782 113.883 233.930 1.00 65.70 238 THR A O 1
ATOM 1786 N N . SER A 1 240 ? 9.741 115.653 234.943 1.00 68.22 239 SER A N 1
ATOM 1787 C CA . SER A 1 240 ? 8.916 115.549 236.157 1.00 69.34 239 SER A CA 1
ATOM 1788 C C . SER A 1 240 ? 7.448 115.809 235.843 1.00 70.87 239 SER A C 1
ATOM 1789 O O . SER A 1 240 ? 7.125 116.670 235.041 1.00 70.37 239 SER A O 1
ATOM 1792 N N . VAL A 1 241 ? 6.581 115.058 236.501 1.00 71.23 240 VAL A N 1
ATOM 1793 C CA . VAL A 1 241 ? 5.158 115.192 236.351 1.00 72.75 240 VAL A CA 1
ATOM 1794 C C . VAL A 1 241 ? 4.552 115.624 237.686 1.00 74.96 240 VAL A C 1
ATOM 1795 O O . VAL A 1 241 ? 3.822 116.613 237.745 1.00 78.29 240 VAL A O 1
ATOM 1799 N N . LEU A 1 242 ? 4.818 114.865 238.742 1.00 75.12 241 LEU A N 1
ATOM 1800 C CA . LEU A 1 242 ? 4.440 115.254 240.109 1.00 76.00 241 LEU A CA 1
ATOM 1801 C C . LEU A 1 242 ? 5.160 114.416 241.149 1.00 75.95 241 LEU A C 1
ATOM 1802 O O . LEU A 1 242 ? 5.701 113.340 240.844 1.00 73.11 241 LEU A O 1
ATOM 1807 N N . THR A 1 243 ? 5.111 114.910 242.381 1.00 75.79 242 THR A N 1
ATOM 1808 C CA . THR A 1 243 ? 5.648 114.230 243.536 1.00 74.56 242 THR A CA 1
ATOM 1809 C C . THR A 1 243 ? 4.517 113.678 244.387 1.00 75.14 242 THR A C 1
ATOM 1810 O O . THR A 1 243 ? 3.594 114.417 244.748 1.00 76.97 242 THR A O 1
ATOM 1814 N N . VAL A 1 244 ? 4.592 112.386 244.704 1.00 72.58 243 VAL A N 1
ATOM 1815 C CA . VAL A 1 244 ? 3.746 111.797 245.741 1.00 72.30 243 VAL A CA 1
ATOM 1816 C C . VAL A 1 244 ? 4.602 111.539 246.959 1.00 70.38 243 VAL A C 1
ATOM 1817 O O . VAL A 1 244 ? 5.823 111.450 246.858 1.00 72.43 243 VAL A O 1
ATOM 1821 N N . GLU A 1 245 ? 3.941 111.422 248.102 1.00 69.04 244 GLU A N 1
ATOM 1822 C CA . GLU A 1 245 ? 4.587 111.137 249.358 1.00 67.99 244 GLU A CA 1
ATOM 1823 C C . GLU A 1 245 ? 3.738 110.188 250.208 1.00 66.45 244 GLU A C 1
ATOM 1824 O O . GLU A 1 245 ? 2.526 110.341 250.324 1.00 68.74 244 GLU A O 1
ATOM 1830 N N . ALA A 1 246 ? 4.394 109.167 250.740 1.00 63.86 245 ALA A N 1
ATOM 1831 C CA . ALA A 1 246 ? 3.862 108.308 251.773 1.00 62.56 245 ALA A CA 1
ATOM 1832 C C . ALA A 1 246 ? 4.829 108.308 252.906 1.00 62.47 245 ALA A C 1
ATOM 1833 O O . ALA A 1 246 ? 6.031 108.404 252.687 1.00 62.36 245 ALA A O 1
ATOM 1835 N N . VAL A 1 247 ? 4.329 108.220 254.128 1.00 63.24 246 VAL A N 1
ATOM 1836 C CA . VAL A 1 247 ? 5.204 108.246 255.304 1.00 62.23 246 VAL A CA 1
ATOM 1837 C C . VAL A 1 247 ? 4.877 107.100 256.239 1.00 61.04 246 VAL A C 1
ATOM 1838 O O . VAL A 1 247 ? 3.737 106.621 256.301 1.00 60.48 246 VAL A O 1
ATOM 1842 N N . ASP A 1 248 ? 5.889 106.702 256.992 1.00 57.83 247 ASP A N 1
ATOM 1843 C CA . ASP A 1 248 ? 5.799 105.606 257.940 1.00 57.19 247 ASP A CA 1
ATOM 1844 C C . ASP A 1 248 ? 4.851 105.996 259.076 1.00 57.50 247 ASP A C 1
ATOM 1845 O O . ASP A 1 248 ? 5.025 107.043 259.699 1.00 57.07 247 ASP A O 1
ATOM 1850 N N . SER A 1 249 ? 3.838 105.152 259.334 1.00 57.02 248 SER A N 1
ATOM 1851 C CA . SER A 1 249 ? 2.896 105.403 260.422 1.00 56.65 248 SER A CA 1
ATOM 1852 C C . SER A 1 249 ? 3.506 105.163 261.781 1.00 55.42 248 SER A C 1
ATOM 1853 O O . SER A 1 249 ? 2.982 105.629 262.783 1.00 54.22 248 SER A O 1
ATOM 1856 N N . ASP A 1 250 ? 4.647 104.447 261.836 1.00 54.27 249 ASP A N 1
ATOM 1857 C CA . ASP A 1 250 ? 5.362 104.290 263.087 1.00 53.44 249 ASP A CA 1
ATOM 1858 C C . ASP A 1 250 ? 6.190 105.572 263.310 1.00 53.80 249 ASP A C 1
ATOM 1859 O O . ASP A 1 250 ? 7.347 105.708 262.830 1.00 52.35 249 ASP A O 1
ATOM 1864 N N . LYS A 1 251 ? 5.624 106.483 264.089 1.00 54.61 250 LYS A N 1
ATOM 1865 C CA . LYS A 1 251 ? 6.170 107.838 264.271 1.00 55.84 250 LYS A CA 1
ATOM 1866 C C . LYS A 1 251 ? 7.396 107.862 265.187 1.00 54.69 250 LYS A C 1
ATOM 1867 O O . LYS A 1 251 ? 8.090 108.831 265.209 1.00 55.07 250 LYS A O 1
ATOM 1873 N N . GLY A 1 252 ? 7.625 106.810 265.947 1.00 53.94 251 GLY A N 1
ATOM 1874 C CA . GLY A 1 252 ? 8.849 106.637 266.691 1.00 53.61 251 GLY A CA 1
ATOM 1875 C C . GLY A 1 252 ? 10.010 106.112 265.864 1.00 52.82 251 GLY A C 1
ATOM 1876 O O . GLY A 1 252 ? 11.107 105.997 266.365 1.00 52.73 251 GLY A O 1
ATOM 1877 N N . ILE A 1 253 ? 9.735 105.776 264.613 1.00 53.41 252 ILE A N 1
ATOM 1878 C CA . ILE A 1 253 ? 10.659 105.184 263.698 1.00 53.47 252 ILE A CA 1
ATOM 1879 C C . ILE A 1 253 ? 10.882 106.083 262.504 1.00 54.23 252 ILE A C 1
ATOM 1880 O O . ILE A 1 253 ? 12.019 106.400 262.219 1.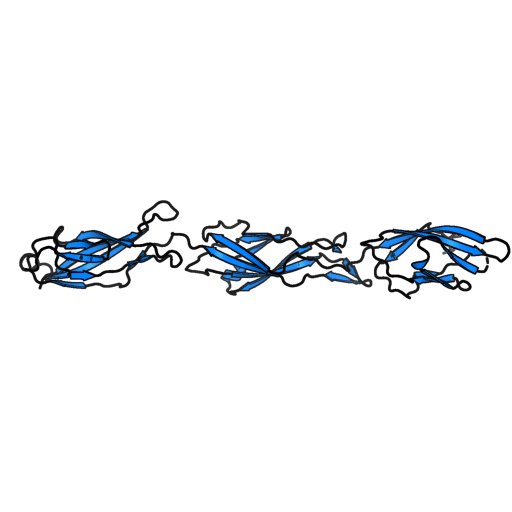00 53.07 252 ILE A O 1
ATOM 1885 N N . ASN A 1 254 ? 9.829 106.504 261.815 1.00 56.20 253 ASN A N 1
ATOM 1886 C CA . ASN A 1 254 ? 9.933 107.262 260.540 1.00 58.73 253 ASN A CA 1
ATOM 1887 C C . ASN A 1 254 ? 11.021 106.703 259.606 1.00 59.91 253 ASN A C 1
ATOM 1888 O O . ASN A 1 254 ? 11.993 107.386 259.275 1.00 59.11 253 ASN A O 1
ATOM 1893 N N . ASP A 1 255 ? 10.810 105.448 259.222 1.00 61.10 254 ASP A N 1
ATOM 1894 C CA . ASP A 1 255 ? 11.633 104.684 258.292 1.00 60.22 254 ASP A CA 1
ATOM 1895 C C . ASP A 1 255 ? 11.506 105.374 256.941 1.00 58.82 254 ASP A C 1
ATOM 1896 O O . ASP A 1 255 ? 10.442 105.876 256.612 1.00 57.63 254 ASP A O 1
ATOM 1901 N N . ILE A 1 256 ? 12.571 105.364 256.153 1.00 55.96 255 ILE A N 1
ATOM 1902 C CA . ILE A 1 256 ? 12.536 105.884 254.801 1.00 56.35 255 ILE A CA 1
ATOM 1903 C C . ILE A 1 256 ? 11.576 105.059 253.908 1.00 56.11 255 ILE A C 1
ATOM 1904 O O . ILE A 1 256 ? 11.442 103.842 254.084 1.00 55.86 255 ILE A O 1
ATOM 1909 N N . VAL A 1 257 ? 10.944 105.719 252.939 1.00 55.97 256 VAL A N 1
ATOM 1910 C CA . VAL A 1 257 ? 10.059 105.037 252.005 1.00 57.27 256 VAL A CA 1
ATOM 1911 C C . VAL A 1 257 ? 10.566 105.137 250.572 1.00 57.02 256 VAL A C 1
ATOM 1912 O O . VAL A 1 257 ? 11.032 106.191 250.172 1.00 57.06 256 VAL A O 1
ATOM 1916 N N . THR A 1 258 ? 10.450 104.045 249.811 1.00 58.33 257 THR A N 1
ATOM 1917 C CA . THR A 1 258 ? 10.674 104.076 248.372 1.00 59.82 257 THR A CA 1
ATOM 1918 C C . THR A 1 258 ? 9.393 103.748 247.641 1.00 60.10 257 THR A C 1
ATOM 1919 O O . THR A 1 258 ? 8.411 103.349 248.247 1.00 62.46 257 THR A O 1
ATOM 1923 N N . TYR A 1 259 ? 9.401 103.949 246.330 1.00 59.21 258 TYR A N 1
ATOM 1924 C CA . TYR A 1 259 ? 8.180 103.900 245.525 1.00 59.23 258 TYR A CA 1
ATOM 1925 C C . TYR A 1 259 ? 8.481 103.097 244.283 1.00 60.40 258 TYR A C 1
ATOM 1926 O O . TYR A 1 259 ? 9.598 103.043 243.844 1.00 57.40 258 TYR A O 1
ATOM 1935 N N . SER A 1 260 ? 7.473 102.453 243.728 1.00 63.15 259 SER A N 1
ATOM 1936 C CA . SER A 1 260 ? 7.554 101.838 242.397 1.00 64.72 259 SER A CA 1
ATOM 1937 C C . SER A 1 260 ? 6.152 101.914 241.783 1.00 66.37 259 SER A C 1
ATOM 1938 O O . SER A 1 260 ? 5.182 102.020 242.496 1.00 65.67 259 SER A O 1
ATOM 1941 N N . VAL A 1 261 ? 6.103 101.940 240.461 1.00 69.73 260 VAL A N 1
ATOM 1942 C CA . VAL A 1 261 ? 4.889 101.871 239.704 1.00 73.19 260 VAL A CA 1
ATOM 1943 C C . VAL A 1 261 ? 4.596 100.386 239.589 1.00 76.98 260 VAL A C 1
ATOM 1944 O O . VAL A 1 261 ? 5.357 99.634 238.962 1.00 75.24 260 VAL A O 1
ATOM 1948 N N . SER A 1 262 ? 3.510 99.983 240.240 1.00 81.34 261 SER A N 1
ATOM 1949 C CA . SER A 1 262 ? 3.108 98.582 240.339 1.00 84.55 261 SER A CA 1
ATOM 1950 C C . SER A 1 262 ? 2.145 98.180 239.217 1.00 86.22 261 SER A C 1
ATOM 1951 O O . SER A 1 262 ? 1.943 96.987 238.977 1.00 87.51 261 SER A O 1
ATOM 1954 N N . ASN A 1 263 ? 1.544 99.174 238.552 1.00 86.46 262 ASN A N 1
ATOM 1955 C CA . ASN A 1 263 ? 0.555 98.934 237.514 1.00 87.42 262 ASN A CA 1
ATOM 1956 C C . ASN A 1 263 ? 0.158 100.204 236.788 1.00 87.16 262 ASN A C 1
ATOM 1957 O O . ASN A 1 263 ? 0.210 101.288 237.371 1.00 85.81 262 ASN A O 1
ATOM 1962 N N . SER A 1 264 ? -0.284 100.067 235.534 1.00 87.64 263 SER A N 1
ATOM 1963 C CA . SER A 1 264 ? -0.921 101.178 234.830 1.00 87.66 263 SER A CA 1
ATOM 1964 C C . SER A 1 264 ? -1.745 100.807 233.582 1.00 90.93 263 SER A C 1
ATOM 1965 O O . SER A 1 264 ? -1.679 99.696 233.056 1.00 93.40 263 SER A O 1
ATOM 1968 N N . THR A 1 265 ? -2.507 101.787 233.121 1.00 92.48 264 THR A N 1
ATOM 1969 C CA . THR A 1 265 ? -2.978 101.830 231.742 1.00 95.89 264 THR A CA 1
ATOM 1970 C C . THR A 1 265 ? -1.819 102.533 231.009 1.00 97.87 264 THR A C 1
ATOM 1971 O O . THR A 1 265 ? -1.379 103.591 231.442 1.00 99.71 264 THR A O 1
ATOM 1975 N N . ARG A 1 266 ? -1.300 101.917 229.942 1.00 99.88 265 ARG A N 1
ATOM 1976 C CA . ARG A 1 266 ? -0.026 102.319 229.265 1.00 93.34 265 ARG A CA 1
ATOM 1977 C C . ARG A 1 266 ? 1.248 101.994 230.055 1.00 88.81 265 ARG A C 1
ATOM 1978 O O . ARG A 1 266 ? 2.001 102.902 230.451 1.00 85.19 265 ARG A O 1
ATOM 1986 N N . PRO A 1 267 ? 1.517 100.686 230.261 1.00 85.38 266 PRO A N 1
ATOM 1987 C CA . PRO A 1 267 ? 2.798 100.276 230.822 1.00 80.15 266 PRO A CA 1
ATOM 1988 C C . PRO A 1 267 ? 3.967 100.930 230.083 1.00 77.68 266 PRO A C 1
ATOM 1989 O O . PRO A 1 267 ? 3.921 101.073 228.859 1.00 77.53 266 PRO A O 1
ATOM 1993 N N . GLY A 1 268 ? 4.979 101.363 230.836 1.00 73.74 267 GLY A N 1
ATOM 1994 C CA . GLY A 1 268 ? 6.148 102.005 230.283 1.00 71.82 267 GLY A CA 1
ATOM 1995 C C . GLY A 1 268 ? 6.090 103.518 230.167 1.00 72.01 267 GLY A C 1
ATOM 1996 O O . GLY A 1 268 ? 7.139 104.157 230.126 1.00 66.98 267 GLY A O 1
ATOM 1997 N N . TRP A 1 269 ? 4.902 104.130 230.076 1.00 71.95 268 TRP A N 1
ATOM 1998 C CA . TRP A 1 269 ? 4.877 105.572 229.796 1.00 72.42 268 TRP A CA 1
ATOM 1999 C C . TRP A 1 269 ? 5.429 106.393 230.952 1.00 71.72 268 TRP A C 1
ATOM 2000 O O . TRP A 1 269 ? 6.103 107.400 230.716 1.00 68.54 268 TRP A O 1
ATOM 2011 N N . PHE A 1 270 ? 5.154 105.951 232.183 1.00 71.36 269 PHE A N 1
ATOM 2012 C CA . PHE A 1 270 ? 5.668 106.603 233.397 1.00 71.65 269 PHE A CA 1
ATOM 2013 C C . PHE A 1 270 ? 6.402 105.662 234.351 1.00 70.20 269 PHE A C 1
ATOM 2014 O O . PHE A 1 270 ? 6.065 104.496 234.448 1.00 73.87 269 PHE A O 1
ATOM 2022 N N . ASP A 1 271 ? 7.389 106.190 235.064 1.00 66.81 270 ASP A N 1
ATOM 2023 C CA . ASP A 1 271 ? 8.030 105.481 236.196 1.00 65.64 270 ASP A CA 1
ATOM 2024 C C . ASP A 1 271 ? 8.174 106.479 237.369 1.00 64.94 270 ASP A C 1
ATOM 2025 O O . ASP A 1 271 ? 7.700 107.622 237.281 1.00 65.10 270 ASP A O 1
ATOM 2030 N N . ILE A 1 272 ? 8.757 106.028 238.478 1.00 64.31 271 ILE A N 1
ATOM 2031 C CA . ILE A 1 272 ? 8.892 106.845 239.689 1.00 63.43 271 ILE A CA 1
ATOM 2032 C C . ILE A 1 272 ? 10.260 106.617 240.369 1.00 64.39 271 ILE A C 1
ATOM 2033 O O . ILE A 1 272 ? 10.766 105.509 240.332 1.00 63.71 271 ILE A O 1
ATOM 2038 N N . ARG A 1 273 ? 10.837 107.666 240.965 1.00 65.89 272 ARG A N 1
ATOM 2039 C CA . ARG A 1 273 ? 12.073 107.559 241.747 1.00 68.76 272 ARG A CA 1
ATOM 2040 C C . ARG A 1 273 ? 11.816 107.268 243.223 1.00 67.38 272 ARG A C 1
ATOM 2041 O O . ARG A 1 273 ? 10.696 107.400 243.703 1.00 65.17 272 ARG A O 1
ATOM 2049 N N . GLU A 1 274 ? 12.889 106.913 243.935 1.00 65.69 273 GLU A N 1
ATOM 2050 C CA . GLU A 1 274 ? 12.867 106.678 245.383 1.00 66.58 273 GLU A CA 1
ATOM 2051 C C . GLU A 1 274 ? 12.293 107.839 246.195 1.00 65.26 273 GLU A C 1
ATOM 2052 O O . GLU A 1 274 ? 11.714 107.624 247.268 1.00 62.82 273 GLU A O 1
ATOM 2058 N N . ASP A 1 275 ? 12.467 109.061 245.684 1.00 64.11 274 ASP A N 1
ATOM 2059 C CA . ASP A 1 275 ? 11.993 110.256 246.358 1.00 65.00 274 ASP A CA 1
ATOM 2060 C C . ASP A 1 275 ? 10.525 110.629 246.013 1.00 63.92 274 ASP A C 1
ATOM 2061 O O . ASP A 1 275 ? 10.110 111.728 246.314 1.00 63.36 274 ASP A O 1
ATOM 2066 N N . GLY A 1 276 ? 9.785 109.728 245.360 1.00 63.62 275 GLY A N 1
ATOM 2067 C CA . GLY A 1 276 ? 8.371 109.935 245.039 1.00 63.29 275 GLY A CA 1
ATOM 2068 C C . GLY A 1 276 ? 8.058 110.725 243.769 1.00 63.30 275 GLY A C 1
ATOM 2069 O O . GLY A 1 276 ? 6.884 110.987 243.477 1.00 62.30 275 GLY A O 1
ATOM 2070 N N . VAL A 1 277 ? 9.084 111.081 242.999 1.00 62.50 276 VAL A N 1
ATOM 2071 C CA . VAL A 1 277 ? 8.884 111.868 241.791 1.00 62.19 276 VAL A CA 1
ATOM 2072 C C . VAL A 1 277 ? 8.609 110.968 240.603 1.00 62.19 276 VAL A C 1
ATOM 2073 O O . VAL A 1 277 ? 9.460 110.113 240.214 1.00 60.46 276 VAL A O 1
ATOM 2077 N N . ILE A 1 278 ? 7.482 111.249 239.977 1.00 60.54 277 ILE A N 1
ATOM 2078 C CA . ILE A 1 278 ? 6.975 110.522 238.831 1.00 62.43 277 ILE A CA 1
ATOM 2079 C C . ILE A 1 278 ? 7.414 111.231 237.558 1.00 63.21 277 ILE A C 1
ATOM 2080 O O . ILE A 1 278 ? 7.164 112.424 237.375 1.00 64.06 277 ILE A O 1
ATOM 2085 N N . PHE A 1 279 ? 8.052 110.476 236.670 1.00 64.64 278 PHE A N 1
ATOM 2086 C CA . PHE A 1 279 ? 8.644 111.028 235.470 1.00 65.53 278 PHE A CA 1
ATOM 2087 C C . PHE A 1 279 ? 8.179 110.334 234.189 1.00 66.16 278 PHE A C 1
ATOM 2088 O O . PHE A 1 279 ? 7.718 109.180 234.216 1.00 65.61 278 PHE A O 1
ATOM 2096 N N . VAL A 1 280 ? 8.334 111.058 233.073 1.00 65.91 279 VAL A N 1
ATOM 2097 C CA . VAL A 1 280 ? 8.075 110.522 231.736 1.00 65.10 279 VAL A CA 1
ATOM 2098 C C . VAL A 1 280 ? 9.163 109.485 231.409 1.00 64.06 279 VAL A C 1
ATOM 2099 O O . VAL A 1 280 ? 10.368 109.805 231.440 1.00 61.94 279 VAL A O 1
ATOM 2103 N N . ASN A 1 281 ? 8.727 108.266 231.086 1.00 62.95 280 ASN A N 1
ATOM 2104 C CA . ASN A 1 281 ? 9.611 107.108 230.889 1.00 64.17 280 ASN A CA 1
ATOM 2105 C C . ASN A 1 281 ? 9.439 106.466 229.501 1.00 67.68 280 ASN A C 1
ATOM 2106 O O . ASN A 1 281 ? 9.893 105.346 229.233 1.00 67.08 280 ASN A O 1
ATOM 2111 N N . GLY A 1 282 ? 8.756 107.184 228.612 1.00 72.16 281 GLY A N 1
ATOM 2112 C CA . GLY A 1 282 ? 8.447 106.677 227.278 1.00 74.79 281 GLY A CA 1
ATOM 2113 C C . GLY A 1 282 ? 7.817 107.747 226.422 1.00 75.70 281 GLY A C 1
ATOM 2114 O O . GLY A 1 282 ? 7.438 108.813 226.917 1.00 74.38 281 GLY A O 1
ATOM 2115 N N . SER A 1 283 ? 7.730 107.466 225.133 1.00 77.54 282 SER A N 1
ATOM 2116 C CA . SER A 1 283 ? 7.004 108.332 224.217 1.00 80.15 282 SER A CA 1
ATOM 2117 C C . SER A 1 283 ? 5.524 108.371 224.614 1.00 81.91 282 SER A C 1
ATOM 2118 O O . SER A 1 283 ? 4.890 107.326 224.732 1.00 83.64 282 SER A O 1
ATOM 2121 N N . LEU A 1 284 ? 5.008 109.569 224.881 1.00 85.33 283 LEU A N 1
ATOM 2122 C CA . LEU A 1 284 ? 3.568 109.787 225.157 1.00 88.19 283 LEU A CA 1
ATOM 2123 C C . LEU A 1 284 ? 2.811 110.134 223.875 1.00 90.59 283 LEU A C 1
ATOM 2124 O O . LEU A 1 284 ? 3.380 110.651 222.933 1.00 88.68 283 LEU A O 1
ATOM 2129 N N . ASP A 1 285 ? 1.508 109.908 223.866 1.00 98.81 284 ASP A N 1
ATOM 2130 C CA . ASP A 1 285 ? 0.724 110.025 222.630 1.00 103.34 284 ASP A CA 1
ATOM 2131 C C . ASP A 1 285 ? -0.749 110.328 222.950 1.00 106.14 284 ASP A C 1
ATOM 2132 O O . ASP A 1 285 ? -1.557 109.413 223.167 1.00 105.85 284 ASP A O 1
ATOM 2137 N N . ARG A 1 286 ? -1.070 111.627 222.975 1.00 108.88 285 ARG A N 1
ATOM 2138 C CA . ARG A 1 286 ? -2.416 112.144 223.307 1.00 115.56 285 ARG A CA 1
ATOM 2139 C C . ARG A 1 286 ? -3.536 111.473 222.497 1.00 118.21 285 ARG A C 1
ATOM 2140 O O . ARG A 1 286 ? -4.626 111.238 223.024 1.00 119.40 285 ARG A O 1
ATOM 2148 N N . GLU A 1 287 ? -3.244 111.161 221.231 1.00 123.16 286 GLU A N 1
ATOM 2149 C CA . GLU A 1 287 ? -4.225 110.585 220.289 1.00 128.17 286 GLU A CA 1
ATOM 2150 C C . GLU A 1 287 ? -4.679 109.172 220.656 1.00 128.19 286 GLU A C 1
ATOM 2151 O O . GLU A 1 287 ? -5.864 108.854 220.514 1.00 136.67 286 GLU A O 1
ATOM 2157 N N . GLN A 1 288 ? -3.758 108.338 221.136 1.00 122.53 287 GLN A N 1
ATOM 2158 C CA . GLN A 1 288 ? -4.121 106.999 221.637 1.00 121.93 287 GLN A CA 1
ATOM 2159 C C . GLN A 1 288 ? -5.073 107.003 222.841 1.00 120.90 287 GLN A C 1
ATOM 2160 O O . GLN A 1 288 ? -5.763 106.009 223.084 1.00 123.08 287 GLN A O 1
ATOM 2166 N N . LEU A 1 289 ? -5.105 108.108 223.586 1.00 118.82 288 LEU A N 1
ATOM 2167 C CA . LEU A 1 289 ? -5.957 108.238 224.771 1.00 118.70 288 LEU A CA 1
ATOM 2168 C C . LEU A 1 289 ? -7.281 108.975 224.550 1.00 120.58 288 LEU A C 1
ATOM 2169 O O . LEU A 1 289 ? -7.950 109.318 225.530 1.00 117.04 288 LEU A O 1
ATOM 2174 N N . LEU A 1 290 ? -7.665 109.216 223.292 1.00 123.19 289 LEU A N 1
ATOM 2175 C CA . LEU A 1 290 ? -8.953 109.888 222.993 1.00 129.52 289 LEU A CA 1
ATOM 2176 C C . LEU A 1 290 ? -10.180 109.085 223.472 1.00 130.79 289 LEU A C 1
ATOM 2177 O O . LEU A 1 290 ? -11.213 109.666 223.830 1.00 129.82 289 LEU A O 1
ATOM 2182 N N . LEU A 1 291 ? -10.035 107.760 223.518 1.00 131.00 290 LEU A N 1
ATOM 2183 C CA . LEU A 1 291 ? -11.061 106.868 224.070 1.00 133.21 290 LEU A CA 1
ATOM 2184 C C . LEU A 1 291 ? -11.137 106.970 225.605 1.00 132.62 290 LEU A C 1
ATOM 2185 O O . LEU A 1 291 ? -12.236 106.989 226.158 1.00 131.99 290 LEU A O 1
ATOM 2190 N N . GLU A 1 292 ? -9.975 107.060 226.272 1.00 130.71 291 GLU A N 1
ATOM 2191 C CA . GLU A 1 292 ? -9.875 107.105 227.750 1.00 130.79 291 GLU A CA 1
ATOM 2192 C C . GLU A 1 292 ? -9.614 108.506 228.321 1.00 129.99 291 GLU A C 1
ATOM 2193 O O . GLU A 1 292 ? -8.701 108.697 229.134 1.00 126.70 291 GLU A O 1
ATOM 2199 N N . ASN A 1 293 ? -10.412 109.481 227.888 1.00 133.30 292 ASN A N 1
ATOM 2200 C CA . ASN A 1 293 ? -10.448 110.821 228.493 1.00 132.54 292 ASN A CA 1
ATOM 2201 C C . ASN A 1 293 ? -9.103 111.582 228.505 1.00 128.74 292 ASN A C 1
ATOM 2202 O O . ASN A 1 293 ? -8.871 112.434 229.367 1.00 127.18 292 ASN A O 1
ATOM 2207 N N . GLU A 1 294 ? -8.243 111.279 227.528 1.00 126.61 293 GLU A N 1
ATOM 2208 C CA . GLU A 1 294 ? -6.875 111.820 227.435 1.00 123.18 293 GLU A CA 1
ATOM 2209 C C . GLU A 1 294 ? -6.064 111.640 228.731 1.00 116.09 293 GLU A C 1
ATOM 2210 O O . GLU A 1 294 ? -5.268 112.504 229.112 1.00 110.79 293 GLU A O 1
ATOM 2216 N N . GLU A 1 295 ? -6.266 110.492 229.381 1.00 111.76 294 GLU A N 1
ATOM 2217 C CA . GLU A 1 295 ? -5.791 110.252 230.742 1.00 106.33 294 GLU A CA 1
ATOM 2218 C C . GLU A 1 295 ? -5.163 108.878 230.934 1.00 101.26 294 GLU A C 1
ATOM 2219 O O . GLU A 1 295 ? -5.688 107.865 230.447 1.00 98.81 294 GLU A O 1
ATOM 2225 N N . VAL A 1 296 ? -4.059 108.865 231.686 1.00 94.35 295 VAL A N 1
ATOM 2226 C CA . VAL A 1 296 ? -3.440 107.644 232.153 1.00 89.56 295 VAL A CA 1
ATOM 2227 C C . VAL A 1 296 ? -3.658 107.502 233.656 1.00 89.38 295 VAL A C 1
ATOM 2228 O O . VAL A 1 296 ? -3.458 108.457 234.410 1.00 90.11 295 VAL A O 1
ATOM 2232 N N . GLN A 1 297 ? -4.060 106.303 234.081 1.00 87.70 296 GLN A N 1
ATOM 2233 C CA . GLN A 1 297 ? -4.134 105.951 235.496 1.00 87.05 296 GLN A CA 1
ATOM 2234 C C . GLN A 1 297 ? -2.939 105.057 235.857 1.00 83.49 296 GLN A C 1
ATOM 2235 O O . GLN A 1 297 ? -2.603 104.127 235.117 1.00 80.12 296 GLN A O 1
ATOM 2241 N N . ILE A 1 298 ? -2.317 105.349 236.999 1.00 81.54 297 ILE A N 1
ATOM 2242 C CA . ILE A 1 298 ? -1.031 104.730 237.423 1.00 80.18 297 ILE A CA 1
ATOM 2243 C C . ILE A 1 298 ? -1.111 104.313 238.883 1.00 78.76 297 ILE A C 1
ATOM 2244 O O . ILE A 1 298 ? -1.493 105.132 239.719 1.00 81.47 297 ILE A O 1
ATOM 2249 N N . GLN A 1 299 ? -0.790 103.048 239.178 1.00 75.61 298 GLN A N 1
ATOM 2250 C CA . GLN A 1 299 ? -0.703 102.570 240.553 1.00 74.10 298 GLN A CA 1
ATOM 2251 C C . GLN A 1 299 ? 0.735 102.719 241.103 1.00 70.93 298 GLN A C 1
ATOM 2252 O O . GLN A 1 299 ? 1.670 102.137 240.564 1.00 69.03 298 GLN A O 1
ATOM 2258 N N . VAL A 1 300 ? 0.860 103.477 242.193 1.00 69.34 299 VAL A N 1
ATOM 2259 C CA . VAL A 1 300 ? 2.088 103.678 242.916 1.00 67.62 299 VAL A CA 1
ATOM 2260 C C . VAL A 1 300 ? 2.046 102.904 244.238 1.00 67.00 299 VAL A C 1
ATOM 2261 O O . VAL A 1 300 ? 1.077 102.988 245.022 1.00 63.14 299 VAL A O 1
ATOM 2265 N N . THR A 1 301 ? 3.132 102.172 244.469 1.00 63.96 300 THR A N 1
ATOM 2266 C CA . THR A 1 301 ? 3.317 101.371 245.664 1.00 64.95 300 THR A CA 1
ATOM 2267 C C . THR A 1 301 ? 4.479 101.990 246.422 1.00 63.78 300 THR A C 1
ATOM 2268 O O . THR A 1 301 ? 5.506 102.265 245.826 1.00 60.55 300 THR A O 1
ATOM 2272 N N . ALA A 1 302 ? 4.265 102.253 247.710 1.00 64.16 301 ALA A N 1
ATOM 2273 C CA . ALA A 1 302 ? 5.268 102.766 248.620 1.00 62.16 301 ALA A CA 1
ATOM 2274 C C . ALA A 1 302 ? 5.643 101.630 249.542 1.00 61.63 301 ALA A C 1
ATOM 2275 O O . ALA A 1 302 ? 4.782 100.963 250.068 1.00 61.77 301 ALA A O 1
ATOM 2277 N N . THR A 1 303 ? 6.935 101.440 249.756 1.00 60.34 302 THR A N 1
ATOM 2278 C CA . THR A 1 303 ? 7.467 100.342 250.555 1.00 60.71 302 THR A CA 1
ATOM 2279 C C . THR A 1 303 ? 8.527 100.921 251.498 1.00 60.06 302 THR A C 1
ATOM 2280 O O . THR A 1 303 ? 9.433 101.643 251.061 1.00 59.36 302 THR A O 1
ATOM 2284 N N . GLU A 1 304 ? 8.409 100.605 252.784 1.00 60.51 303 GLU A N 1
ATOM 2285 C CA . GLU A 1 304 ? 9.404 100.982 253.765 1.00 60.17 303 GLU A CA 1
ATOM 2286 C C . GLU A 1 304 ? 10.694 100.256 253.448 1.00 61.36 303 GLU A C 1
ATOM 2287 O O . GLU A 1 304 ? 10.688 99.197 252.839 1.00 61.13 303 GLU A O 1
ATOM 2293 N N . LYS A 1 305 ? 11.808 100.833 253.846 1.00 63.35 304 LYS A N 1
ATOM 2294 C CA . LYS A 1 305 ? 13.093 100.255 253.489 1.00 64.11 304 LYS A CA 1
ATOM 2295 C C . LYS A 1 305 ? 13.413 99.036 254.319 1.00 63.59 304 LYS A C 1
ATOM 2296 O O . LYS A 1 305 ? 14.017 98.110 253.824 1.00 63.70 304 LYS A O 1
ATOM 2302 N N . ASN A 1 306 ? 12.996 99.032 255.575 1.00 62.21 305 ASN A N 1
ATOM 2303 C CA . ASN A 1 306 ? 13.198 97.898 256.453 1.00 62.34 305 ASN A CA 1
ATOM 2304 C C . ASN A 1 306 ? 11.935 97.059 256.570 1.00 63.10 305 ASN A C 1
ATOM 2305 O O . ASN A 1 306 ? 10.814 97.565 256.418 1.00 60.95 305 ASN A O 1
ATOM 2310 N N . LEU A 1 307 ? 12.144 95.771 256.847 1.00 64.60 306 LEU A N 1
ATOM 2311 C CA . LEU A 1 307 ? 11.050 94.823 256.995 1.00 66.91 306 LEU A CA 1
ATOM 2312 C C . LEU A 1 307 ? 10.389 95.078 258.322 1.00 66.38 306 LEU A C 1
ATOM 2313 O O . LEU A 1 307 ? 11.019 95.550 259.252 1.00 66.52 306 LEU A O 1
ATOM 2318 N N . ASN A 1 308 ? 9.119 94.740 258.409 1.00 67.24 307 ASN A N 1
ATOM 2319 C CA . ASN A 1 308 ? 8.387 94.867 259.650 1.00 67.49 307 ASN A CA 1
ATOM 2320 C C . ASN A 1 308 ? 8.801 93.784 260.646 1.00 68.46 307 ASN A C 1
ATOM 2321 O O . ASN A 1 308 ? 9.634 92.944 260.333 1.00 68.37 307 ASN A O 1
ATOM 2326 N N . ILE A 1 309 ? 8.245 93.833 261.848 1.00 69.61 308 ILE A N 1
ATOM 2327 C CA . ILE A 1 309 ? 8.534 92.844 262.895 1.00 72.28 308 ILE A CA 1
ATOM 2328 C C . ILE A 1 309 ? 8.282 91.381 262.503 1.00 74.38 308 ILE A C 1
ATOM 2329 O O . ILE A 1 309 ? 8.881 90.494 263.085 1.00 74.88 308 ILE A O 1
ATOM 2334 N N . TYR A 1 310 ? 7.396 91.146 261.543 1.00 75.79 309 TYR A N 1
ATOM 2335 C CA . TYR A 1 310 ? 7.104 89.797 261.067 1.00 80.35 309 TYR A CA 1
ATOM 2336 C C . TYR A 1 310 ? 7.989 89.383 259.894 1.00 80.39 309 TYR A C 1
ATOM 2337 O O . TYR A 1 310 ? 7.727 88.351 259.285 1.00 81.57 309 TYR A O 1
ATOM 2346 N N . GLY A 1 311 ? 9.014 90.174 259.563 1.00 78.10 310 GLY A N 1
ATOM 2347 C CA . GLY A 1 311 ? 9.898 89.865 258.455 1.00 77.75 310 GLY A CA 1
ATOM 2348 C C . GLY A 1 311 ? 9.297 90.058 257.074 1.00 78.53 310 GLY A C 1
ATOM 2349 O O . GLY A 1 311 ? 9.745 89.433 256.119 1.00 79.95 310 GLY A O 1
ATOM 2350 N N . GLN A 1 312 ? 8.309 90.941 256.945 1.00 78.20 311 GLN A N 1
ATOM 2351 C CA . GLN A 1 312 ? 7.696 91.219 255.649 1.00 78.25 311 GLN A CA 1
ATOM 2352 C C . GLN A 1 312 ? 7.782 92.693 255.276 1.00 74.69 311 GLN A C 1
ATOM 2353 O O . GLN A 1 312 ? 8.079 93.540 256.106 1.00 71.40 311 GLN A O 1
ATOM 2359 N N . GLU A 1 313 ? 7.449 92.972 254.024 1.00 74.36 312 GLU A N 1
ATOM 2360 C CA . GLU A 1 313 ? 7.376 94.331 253.502 1.00 73.74 312 GLU A CA 1
ATOM 2361 C C . GLU A 1 313 ? 6.180 95.104 254.038 1.00 72.53 312 GLU A C 1
ATOM 2362 O O . GLU A 1 313 ? 5.084 94.586 254.096 1.00 72.44 312 GLU A O 1
ATOM 2368 N N . ALA A 1 314 ? 6.444 96.349 254.444 1.00 70.51 313 ALA A N 1
ATOM 2369 C CA . ALA A 1 314 ? 5.443 97.287 254.900 1.00 69.17 313 ALA A CA 1
ATOM 2370 C C . ALA A 1 314 ? 5.209 98.200 253.721 1.00 68.05 313 ALA A C 1
ATOM 2371 O O . ALA A 1 314 ? 6.104 98.980 253.349 1.00 64.62 313 ALA A O 1
ATOM 2373 N N . LYS A 1 315 ? 4.014 98.083 253.141 1.00 69.14 314 LYS A N 1
ATOM 2374 C CA . LYS A 1 315 ? 3.657 98.692 251.862 1.00 70.09 314 LYS A CA 1
ATOM 2375 C C . LYS A 1 315 ? 2.307 99.355 251.908 1.00 69.73 314 LYS A C 1
ATOM 2376 O O . LYS A 1 315 ? 1.475 99.028 252.738 1.00 72.44 314 LYS A O 1
ATOM 2382 N N . ALA A 1 316 ? 2.082 100.239 250.956 1.00 67.97 315 ALA A N 1
ATOM 2383 C CA . ALA A 1 316 ? 0.748 100.773 250.665 1.00 68.76 315 ALA A CA 1
ATOM 2384 C C . ALA A 1 316 ? 0.732 101.164 249.210 1.00 69.22 315 ALA A C 1
ATOM 2385 O O . ALA A 1 316 ? 1.795 101.395 248.608 1.00 65.22 315 ALA A O 1
ATOM 2387 N N . SER A 1 317 ? -0.465 101.224 248.638 1.00 72.34 316 SER A N 1
ATOM 2388 C CA . SER A 1 317 ? -0.604 101.514 247.225 1.00 74.57 316 SER A CA 1
ATOM 2389 C C . SER A 1 317 ? -1.751 102.455 246.921 1.00 75.71 316 SER A C 1
ATOM 2390 O O . SER A 1 317 ? -2.693 102.571 247.694 1.00 76.61 316 SER A O 1
ATOM 2393 N N . MET A 1 318 ? -1.644 103.145 245.792 1.00 75.99 317 MET A N 1
ATOM 2394 C CA . MET A 1 318 ? -2.767 103.906 245.278 1.00 80.29 317 MET A CA 1
ATOM 2395 C C . MET A 1 318 ? -2.539 104.289 243.848 1.00 78.54 317 MET A C 1
ATOM 2396 O O . MET A 1 318 ? -1.411 104.203 243.342 1.00 70.92 317 MET A O 1
ATOM 2401 N N . TRP A 1 319 ? -3.647 104.739 243.251 1.00 79.08 318 TRP A N 1
ATOM 2402 C CA . TRP A 1 319 ? -3.761 105.129 241.861 1.00 80.44 318 TRP A CA 1
ATOM 2403 C C . TRP A 1 319 ? -3.652 106.636 241.716 1.00 81.04 318 TRP A C 1
ATOM 2404 O O . TRP A 1 319 ? -4.169 107.384 242.551 1.00 85.75 318 TRP A O 1
ATOM 2415 N N . VAL A 1 320 ? -3.045 107.051 240.616 1.00 78.65 319 VAL A N 1
ATOM 2416 C CA . VAL A 1 320 ? -2.788 108.445 240.287 1.00 79.02 319 VAL A CA 1
ATOM 2417 C C . VAL A 1 320 ? -3.270 108.669 238.861 1.00 78.73 319 VAL A C 1
ATOM 2418 O O . VAL A 1 320 ? -2.971 107.852 237.969 1.00 76.27 319 VAL A O 1
ATOM 2422 N N . THR A 1 321 ? -3.959 109.793 238.636 1.00 78.39 320 THR A N 1
ATOM 2423 C CA . THR A 1 321 ? -4.403 110.159 237.294 1.00 79.90 320 THR A CA 1
ATOM 2424 C C . THR A 1 321 ? -3.546 111.260 236.680 1.00 80.04 320 THR A C 1
ATOM 2425 O O . THR A 1 321 ? -3.236 112.270 237.326 1.00 80.33 320 THR A O 1
ATOM 2429 N N . ILE A 1 322 ? -3.187 111.066 235.416 1.00 82.95 321 ILE A N 1
ATOM 2430 C CA . ILE A 1 322 ? -2.287 111.985 234.709 1.00 85.92 321 ILE A CA 1
ATOM 2431 C C . ILE A 1 322 ? -2.863 112.384 233.350 1.00 88.93 321 ILE A C 1
ATOM 2432 O O . ILE A 1 322 ? -3.137 111.521 232.506 1.00 89.29 321 ILE A O 1
ATOM 2437 N N . ARG A 1 323 ? -2.969 113.693 233.133 1.00 92.23 322 ARG A N 1
ATOM 2438 C CA . ARG A 1 323 ? -3.632 114.252 231.949 1.00 95.83 322 ARG A CA 1
ATOM 2439 C C . ARG A 1 323 ? -2.570 114.517 230.896 1.00 92.62 322 ARG A C 1
ATOM 2440 O O . ARG A 1 323 ? -1.642 115.276 231.155 1.00 87.99 322 ARG A O 1
ATOM 2448 N N . VAL A 1 324 ? -2.707 113.889 229.722 1.00 94.52 323 VAL A N 1
ATOM 2449 C CA . VAL A 1 324 ? -1.796 114.119 228.588 1.00 95.27 323 VAL A CA 1
ATOM 2450 C C . VAL A 1 324 ? -2.239 115.374 227.792 1.00 96.60 323 VAL A C 1
ATOM 2451 O O . VAL A 1 324 ? -3.161 115.307 226.987 1.00 96.13 323 VAL A O 1
ATOM 2455 N N . THR A 1 325 ? -1.555 116.491 228.079 1.00 96.90 324 THR A N 1
ATOM 2456 C CA . THR A 1 325 ? -1.743 117.844 227.528 1.00 99.04 324 THR A CA 1
ATOM 2457 C C . THR A 1 325 ? -2.957 118.519 228.135 1.00 103.65 324 THR A C 1
ATOM 2458 O O . THR A 1 325 ? -2.844 119.187 229.160 1.00 106.46 324 THR A O 1
#

CATH classification: 2.60.40.60 (+2 more: 2.60.40.60, 2.60.40.60)

Foldseek 3Di:
DDDDPDDDDDQEDEEEQLQDFFDFRDFDDDCAFKAKDDPPRQQWDADGPGRTITGRDGGDCLPDQKDKIKMWHDPPPDIDIDIGMYGYDFFLPWWWDFPDQEAEDEDELAPDFFDFDDFTDTFTSTDDLSTQKAKDWDDKPVDDPVRVQQWDADSRRTITGRDGGAVQPPHQKMKIKMKMKGRWGDDPRDIDIHIDDIGMYIYGYQFFQDAFKAKPDPAAEFEDAQADDAFDWTDFTDIWRSRPNDGFQKAKWFPDKDDPQQWTAGGRRTITGRDRGDQVVCPVPQQKMKIKMKMWGPDAGPVRHIRIDMDIYMYHHD

Nearest PDB structures (foldseek):
  5cyx-assembly1_A  TM=1.003E+00  e=3.896E-67  Mus musculus
  5czr-assembly4_D  TM=9.532E-01  e=2.142E-30  Homo sapiens
  7n86-assembly1_B  TM=9.164E-01  e=1.850E-28  Homo sapiens
  7n86-assembly2_C  TM=8.995E-01  e=2.597E-27  Homo sapiens
  6e6b-assembly1_A  TM=7.403E-01  e=1.470E-23  Mus musculus

Radius of gyration: 40.92 Å; Cα contacts (8 Å, |Δi|>4): 770; chains: 1; bounding box: 41×40×137 Å

B-factor: mean 63.78, std 18.66, range [28.96, 145.47]

Solvent-accessible surface area: 18127 Å² total; per-residue (Å²): 209,91,113,105,116,140,72,103,134,118,108,71,34,63,10,36,10,35,32,85,78,41,32,65,18,33,140,24,116,45,172,107,58,27,20,26,52,40,138,35,32,84,38,13,59,38,61,46,112,77,0,45,0,80,1,45,35,95,11,56,50,42,100,52,53,120,13,113,3,33,22,20,37,23,85,72,156,101,122,194,87,67,122,41,49,0,57,2,72,31,43,0,65,38,76,1,83,24,180,89,50,121,46,84,34,68,15,63,12,61,44,91,82,46,27,80,10,51,60,8,120,3,108,14,140,9,89,52,79,8,16,107,23,57,18,77,45,86,108,4,89,58,76,74,100,50,2,88,73,0,12,105,35,72,122,99,0,10,0,7,0,53,39,80,13,19,66,41,117,76,22,42,92,3,51,0,43,0,62,0,8,4,41,10,24,70,36,83,131,127,115,81,74,27,51,13,111,68,0,64,0,30,0,48,6,78,14,28,40,54,59,78,2,169,29,96,150,148,161,28,58,13,55,10,52,46,118,23,103,142,44,51,76,21,26,80,1,87,4,48,4,20,0,112,40,58,101,22,115,15,31,24,56,40,56,82,21,67,62,113,43,29,8,54,14,118,118,84,0,18,0,40,0,58,24,105,12,54,87,94,91,1,110,166,72,117,51,52,0,85,0,38,0,20,0,26,9,122,96,103,23,63,157,50,103,98,2,99,26,65,29,113,0,33,0,102,2,66

Organism: Mus musculus (NCBI:txid10090)

Secondary structure (DSSP, 8-state):
-PPPS-----SEEEEETTPPTTSEEEE-----EEEEESTTGGGEEE-TTT-EEEE-S---TTT-SEEEEEEEEE-SS-EEEEEEEEEEEP-S----B-S-SEEEEEEETT--TT-EEEE---B--S-GGGG-EEEEEEEEES--TTGGGSEEE-TTSEEEE-S---TTTT-SEEEEEEEEEE--EEETTEEE--BPPPEEEEEEEEP-S-S-EEES-S--EEEE-TTPPTT-EEEE--EEES-TTT---EEEEEEEESSTTSEEE-TTSEEEE-S---GGGGTTTTTEEEEEEEEEESS--TTSS--EEEEEEEEEE-

InterPro domains:
  IPR002126 Cadherin-like [PF00028] (33-114)
  IPR002126 Cadherin-like [PF00028] (129-221)
  IPR002126 Cadherin-like [PF00028] (246-341)
  IPR002126 Cadherin-like [PF00028] (485-576)
  IPR002126 Cadherin-like [PF00028] (590-686)
  IPR002126 Cadherin-like [PF00028] (699-797)
  IPR002126 Cadherin-like [PF00028] (937-1037)
  IPR002126 Cadherin-like [PR00205] (68-87)
  IPR002126 Cadherin-like [PR00205] (124-153)
  IPR002126 Cadherin-like [PR00205] (199-211)
  IPR002126 Cadherin-like [PR00205] (332-351)
  IPR002126 Cadherin-like [PR00205] (478-491)
  IPR002126 Cadherin-like [PR00205] (871-897)
  IPR002126 Cadherin-like [PR00205] (909-926)
  IPR002126 Cadherin-like [PS50268] (33-124)
  IPR002126 Cadherin-like [PS50268] (125-241)
  IPR002126 Cadherin-like [PS50268] (242-353)
  IPR002126 Cadherin-like [PS50268] (368-480)
  IPR002126 Cadherin-like [PS50268] (481-586)
  IPR002126 Cadherin-like [PS50268] (586-695)